Protein AF-A0A8B5X0T8-F1 (afdb_monomer)

Structure (mmCIF, N/CA/C/O backbone):
data_AF-A0A8B5X0T8-F1
#
_entry.id   AF-A0A8B5X0T8-F1
#
loop_
_atom_site.group_PDB
_atom_site.id
_atom_site.type_symbol
_atom_site.label_atom_id
_atom_site.label_alt_id
_atom_site.label_comp_id
_atom_site.label_asym_id
_atom_site.label_entity_id
_atom_site.label_seq_id
_atom_site.pdbx_PDB_ins_code
_atom_site.Cartn_x
_atom_site.Cartn_y
_atom_site.Cartn_z
_atom_site.occupancy
_atom_site.B_iso_or_equiv
_atom_site.auth_seq_id
_atom_site.auth_comp_id
_atom_site.auth_asym_id
_atom_site.auth_atom_id
_atom_site.pdbx_PDB_model_num
ATOM 1 N N . MET A 1 1 ? 18.141 -12.753 -16.212 1.00 81.56 1 MET A N 1
ATOM 2 C CA . MET A 1 1 ? 16.762 -12.914 -15.729 1.00 81.56 1 MET A CA 1
ATOM 3 C C . MET A 1 1 ? 15.798 -12.718 -16.884 1.00 81.56 1 MET A C 1
ATOM 5 O O . MET A 1 1 ? 15.730 -11.621 -17.452 1.00 81.56 1 MET A O 1
ATOM 9 N N . GLU A 1 2 ? 15.115 -13.799 -17.246 1.00 93.75 2 GLU A N 1
ATOM 10 C CA . GLU A 1 2 ? 14.047 -13.805 -18.251 1.00 93.75 2 GLU A CA 1
ATOM 11 C C . GLU A 1 2 ? 12.781 -13.121 -17.711 1.00 93.75 2 GLU A C 1
ATOM 13 O O . GLU A 1 2 ? 12.665 -12.848 -16.515 1.00 93.75 2 GLU A O 1
ATOM 18 N N . ARG A 1 3 ? 11.820 -12.798 -18.586 1.00 95.00 3 ARG A N 1
ATOM 19 C CA . ARG A 1 3 ? 10.606 -12.059 -18.186 1.00 95.00 3 ARG A CA 1
ATOM 20 C C . ARG A 1 3 ? 9.784 -12.773 -17.120 1.00 95.00 3 ARG A C 1
ATOM 22 O O . ARG A 1 3 ? 9.343 -12.138 -16.167 1.00 95.00 3 ARG A O 1
ATOM 29 N N . GLU A 1 4 ? 9.571 -14.070 -17.287 1.00 95.19 4 GLU A N 1
ATOM 30 C CA . GLU A 1 4 ? 8.767 -14.872 -16.358 1.00 95.19 4 GLU A CA 1
ATOM 31 C C . GLU A 1 4 ? 9.425 -14.969 -14.982 1.00 95.19 4 GLU A C 1
ATOM 33 O O . GLU A 1 4 ? 8.758 -14.803 -13.964 1.00 95.19 4 GLU A O 1
ATOM 38 N N . GLU A 1 5 ? 10.745 -15.140 -14.952 1.00 94.19 5 GLU A N 1
ATOM 39 C CA . GLU A 1 5 ? 11.539 -15.155 -13.724 1.00 94.19 5 GLU A CA 1
ATOM 40 C C . GLU A 1 5 ? 11.453 -13.805 -12.992 1.00 94.19 5 GLU A C 1
ATOM 42 O O . GLU A 1 5 ? 11.177 -13.763 -11.796 1.00 94.19 5 GLU A O 1
ATOM 47 N N . PHE A 1 6 ? 11.568 -12.689 -13.719 1.00 94.31 6 PHE A N 1
ATOM 48 C CA . PHE A 1 6 ? 11.435 -11.344 -13.148 1.00 94.31 6 PHE A CA 1
ATOM 49 C C . PHE A 1 6 ? 10.057 -11.098 -12.530 1.00 94.31 6 PHE A C 1
ATOM 51 O O . PHE A 1 6 ? 9.955 -10.567 -11.427 1.00 94.31 6 PHE A O 1
ATOM 58 N N . ILE A 1 7 ? 8.990 -11.498 -13.226 1.00 95.44 7 ILE A N 1
ATOM 59 C CA . ILE A 1 7 ? 7.620 -11.374 -12.714 1.00 95.44 7 ILE A CA 1
ATOM 60 C C . ILE A 1 7 ? 7.395 -12.324 -11.534 1.00 95.44 7 ILE A C 1
ATOM 62 O O . ILE A 1 7 ? 6.677 -11.967 -10.610 1.00 95.44 7 ILE A O 1
ATOM 66 N N . THR A 1 8 ? 8.022 -13.499 -11.521 1.00 93.69 8 THR A N 1
ATOM 67 C CA . THR A 1 8 ? 7.920 -14.431 -10.389 1.00 93.69 8 THR A CA 1
ATOM 68 C C . THR A 1 8 ? 8.531 -13.829 -9.124 1.00 93.69 8 THR A C 1
ATOM 70 O O . THR A 1 8 ? 7.918 -13.889 -8.064 1.00 93.69 8 THR A O 1
ATOM 73 N N . VAL A 1 9 ? 9.704 -13.197 -9.236 1.00 92.69 9 VAL A N 1
ATOM 74 C CA . VAL A 1 9 ? 10.404 -12.597 -8.088 1.00 92.69 9 VAL A CA 1
ATOM 75 C C . VAL A 1 9 ? 9.744 -11.292 -7.631 1.00 92.69 9 VAL A C 1
ATOM 77 O O . VAL A 1 9 ? 9.580 -11.066 -6.435 1.00 92.69 9 VAL A O 1
ATOM 80 N N . LEU A 1 10 ? 9.351 -10.423 -8.567 1.00 95.31 10 LEU A N 1
ATOM 81 C CA . LEU A 1 10 ? 8.909 -9.055 -8.261 1.00 95.31 10 LEU A CA 1
ATOM 82 C C . LEU A 1 10 ? 7.397 -8.839 -8.401 1.00 95.31 10 LEU A C 1
ATOM 84 O O . LEU A 1 10 ? 6.896 -7.758 -8.096 1.00 95.31 10 LEU A O 1
ATOM 88 N N . GLY A 1 11 ? 6.645 -9.842 -8.851 1.00 92.12 11 GLY A N 1
ATOM 89 C CA . GLY A 1 11 ? 5.205 -9.734 -9.094 1.00 92.12 11 GLY A CA 1
ATOM 90 C C . GLY A 1 11 ? 4.380 -9.497 -7.832 1.00 92.12 11 GLY A C 1
ATOM 91 O O . GLY A 1 11 ? 3.311 -8.906 -7.926 1.00 92.12 11 GLY A O 1
ATOM 92 N N . GLY A 1 12 ? 4.898 -9.895 -6.665 1.00 91.88 12 GLY A N 1
ATOM 93 C CA . GLY A 1 12 ? 4.278 -9.651 -5.358 1.00 91.88 12 GLY A CA 1
ATOM 94 C C . GLY A 1 12 ? 4.622 -8.297 -4.722 1.00 91.88 12 GLY A C 1
ATOM 95 O O . GLY A 1 12 ? 4.127 -7.993 -3.639 1.00 91.88 12 GLY A O 1
ATOM 96 N N . VAL A 1 13 ? 5.461 -7.469 -5.359 1.00 94.69 13 VAL A N 1
ATOM 97 C CA . VAL A 1 13 ? 5.837 -6.142 -4.826 1.00 94.69 13 VAL A CA 1
ATOM 98 C C . VAL A 1 13 ? 4.629 -5.205 -4.760 1.00 94.69 13 VAL A C 1
ATOM 100 O O . VAL A 1 13 ? 4.517 -4.407 -3.837 1.00 94.69 13 VAL A O 1
ATOM 103 N N . PHE A 1 14 ? 3.699 -5.331 -5.703 1.00 95.25 14 PHE A N 1
ATOM 104 C CA . PHE A 1 14 ? 2.390 -4.689 -5.647 1.00 95.25 14 PHE A CA 1
ATOM 105 C C . PHE A 1 14 ? 1.335 -5.788 -5.489 1.00 95.25 14 PHE A C 1
ATOM 107 O O . PHE A 1 14 ? 1.317 -6.721 -6.292 1.00 95.25 14 PHE A O 1
ATOM 114 N N . GLU A 1 15 ? 0.485 -5.691 -4.461 1.00 92.75 15 GLU A N 1
ATOM 115 C CA . GLU A 1 15 ? -0.475 -6.748 -4.100 1.00 92.75 15 GLU A CA 1
ATOM 116 C C . GLU A 1 15 ? -1.348 -7.161 -5.296 1.00 92.75 15 GLU A C 1
ATOM 118 O O . GLU A 1 15 ? -1.937 -6.307 -5.970 1.00 92.75 15 GLU A O 1
ATOM 123 N N . ASP A 1 16 ? -1.366 -8.469 -5.584 1.00 90.38 16 ASP A N 1
ATOM 124 C CA . ASP A 1 16 ? -2.054 -9.111 -6.715 1.00 90.38 16 ASP A CA 1
ATOM 125 C C . ASP A 1 16 ? -1.949 -8.346 -8.050 1.00 90.38 16 ASP A C 1
ATOM 127 O O . ASP A 1 16 ? -2.862 -8.337 -8.878 1.00 90.38 16 ASP A O 1
ATOM 131 N N . SER A 1 17 ? -0.807 -7.690 -8.282 1.00 95.38 17 SER A N 1
ATOM 132 C CA . SER A 1 17 ? -0.603 -6.779 -9.413 1.00 95.38 17 SER A CA 1
ATOM 133 C C . SER A 1 17 ? 0.694 -7.063 -10.187 1.00 95.38 17 SER A C 1
ATOM 135 O O . SER A 1 17 ? 1.505 -6.155 -10.403 1.00 95.38 17 SER A O 1
ATOM 137 N N . PRO A 1 18 ? 0.883 -8.291 -10.722 1.00 95.25 18 PRO A N 1
ATOM 138 C CA . PRO A 1 18 ? 2.101 -8.675 -11.448 1.00 95.25 18 PRO A CA 1
ATOM 139 C C . PRO A 1 18 ? 2.328 -7.871 -12.739 1.00 95.25 18 PRO A C 1
ATOM 141 O O . PRO A 1 18 ? 3.436 -7.842 -13.278 1.00 95.25 18 PRO A O 1
ATOM 144 N N . TRP A 1 19 ? 1.297 -7.183 -13.240 1.00 96.56 19 TRP A N 1
ATOM 145 C CA . TRP A 1 19 ? 1.396 -6.293 -14.396 1.00 96.56 19 TRP A CA 1
ATOM 146 C C . TRP A 1 19 ? 2.382 -5.137 -14.171 1.00 96.56 19 TRP A C 1
ATOM 148 O O . TRP A 1 19 ? 3.004 -4.692 -15.135 1.00 96.56 19 TRP A O 1
ATOM 158 N N . VAL A 1 20 ? 2.583 -4.691 -12.922 1.00 97.62 20 VAL A N 1
ATOM 159 C CA . VAL A 1 20 ? 3.555 -3.635 -12.595 1.00 97.62 20 VAL A CA 1
ATOM 160 C C . VAL A 1 20 ? 4.980 -4.134 -12.841 1.00 97.62 20 VAL A C 1
ATOM 162 O O . VAL A 1 20 ? 5.746 -3.490 -13.558 1.00 97.62 20 VAL A O 1
ATOM 165 N N . ALA A 1 21 ? 5.315 -5.325 -12.333 1.00 96.81 21 ALA A N 1
ATOM 166 C CA . ALA A 1 21 ? 6.602 -5.971 -12.592 1.00 96.81 21 ALA A CA 1
ATOM 167 C C . ALA A 1 21 ? 6.787 -6.280 -14.086 1.00 96.81 21 ALA A C 1
ATOM 169 O O . ALA A 1 21 ? 7.856 -6.045 -14.649 1.00 96.81 21 ALA A O 1
ATOM 170 N N . GLY A 1 22 ? 5.728 -6.739 -14.758 1.00 96.56 22 GLY A N 1
ATOM 171 C CA . GLY A 1 22 ? 5.750 -6.993 -16.197 1.00 96.56 22 GLY A CA 1
ATOM 172 C C . GLY A 1 22 ? 6.033 -5.744 -17.036 1.00 96.56 22 GLY A C 1
ATOM 173 O O . GLY A 1 22 ? 6.735 -5.850 -18.040 1.00 96.56 22 GLY A O 1
ATOM 174 N N . GLY A 1 23 ? 5.520 -4.579 -16.627 1.00 96.94 23 GLY A N 1
ATOM 175 C CA . GLY A 1 23 ? 5.842 -3.292 -17.243 1.00 96.94 23 GLY A CA 1
ATOM 176 C C . GLY A 1 23 ? 7.275 -2.852 -16.949 1.00 96.94 23 GLY A C 1
ATOM 177 O O . GLY A 1 23 ? 7.984 -2.437 -17.862 1.00 96.94 23 GLY A O 1
ATOM 178 N N . ALA A 1 24 ? 7.729 -3.005 -15.701 1.00 97.38 24 ALA A N 1
ATOM 179 C CA . ALA A 1 24 ? 9.075 -2.609 -15.294 1.00 97.38 24 ALA A CA 1
ATOM 180 C C . ALA A 1 24 ? 10.134 -3.408 -16.062 1.00 97.38 24 ALA A C 1
ATOM 182 O O . ALA A 1 24 ? 11.121 -2.846 -16.521 1.00 97.38 24 ALA A O 1
ATOM 183 N N . TRP A 1 25 ? 9.899 -4.697 -16.307 1.00 97.50 25 TRP A N 1
ATOM 184 C CA . TRP A 1 25 ? 10.811 -5.535 -17.085 1.00 97.50 25 TRP A CA 1
ATOM 185 C C . TRP A 1 25 ? 11.184 -4.945 -18.462 1.00 97.50 25 TRP A C 1
ATOM 187 O O . TRP A 1 25 ? 12.314 -5.151 -18.917 1.00 97.50 25 TRP A O 1
ATOM 197 N N . CYS A 1 26 ? 10.268 -4.205 -19.102 1.00 96.62 26 CYS A N 1
ATOM 198 C CA . CYS A 1 26 ? 10.481 -3.544 -20.395 1.00 96.62 26 CYS A CA 1
ATOM 199 C C . CYS A 1 26 ? 11.343 -2.270 -20.313 1.00 96.62 26 CYS A C 1
ATOM 201 O O . CYS A 1 26 ? 11.832 -1.816 -21.340 1.00 96.62 26 CYS A O 1
ATOM 203 N N . GLU A 1 27 ? 11.521 -1.702 -19.120 1.00 96.38 27 GLU A N 1
ATOM 204 C CA . GLU A 1 27 ? 12.218 -0.429 -18.858 1.00 96.38 27 GLU A CA 1
ATOM 205 C C . GLU A 1 27 ? 13.637 -0.649 -18.294 1.00 96.38 27 GLU A C 1
ATOM 207 O O . GLU A 1 27 ? 14.305 0.286 -17.863 1.00 96.38 27 GLU A O 1
ATOM 212 N N . ARG A 1 28 ? 14.104 -1.904 -18.276 1.00 95.25 28 ARG A N 1
ATOM 213 C CA . ARG A 1 28 ? 15.464 -2.284 -17.864 1.00 95.25 28 ARG A CA 1
ATOM 214 C C . ARG A 1 28 ? 16.534 -1.712 -18.814 1.00 95.25 28 ARG A C 1
ATOM 216 O O . ARG A 1 28 ? 16.255 -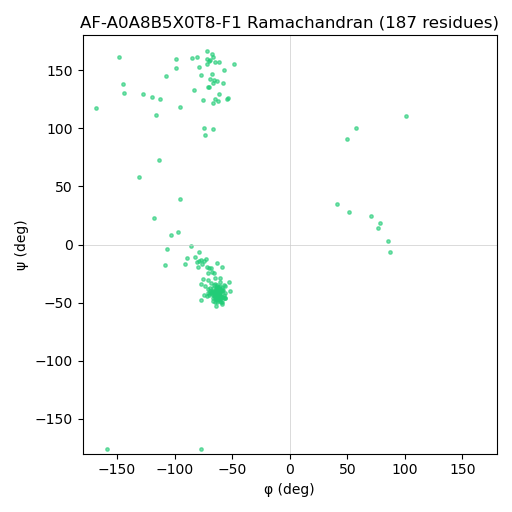1.545 -20.002 1.00 95.25 28 ARG A O 1
ATOM 223 N N . PRO A 1 29 ? 17.796 -1.562 -18.360 1.00 95.69 29 PRO A N 1
ATOM 224 C CA . PRO A 1 29 ? 18.325 -1.905 -17.031 1.00 95.69 29 PRO A CA 1
ATOM 225 C C . PRO A 1 29 ? 18.015 -0.850 -15.959 1.00 95.69 29 PRO A C 1
ATOM 227 O O . PRO A 1 29 ? 17.743 0.297 -16.287 1.00 95.69 29 PRO A O 1
ATOM 230 N N . PHE A 1 30 ? 18.111 -1.247 -14.687 1.00 96.25 30 PHE A N 1
ATOM 231 C CA . PHE A 1 30 ? 17.971 -0.356 -13.528 1.00 96.25 30 PHE A CA 1
ATOM 232 C C . PHE A 1 30 ? 19.321 -0.119 -12.863 1.00 96.25 30 PHE A C 1
ATOM 234 O O . PHE A 1 30 ? 20.141 -1.039 -12.811 1.00 96.25 30 PHE A O 1
ATOM 241 N N . ALA A 1 31 ? 19.535 1.086 -12.341 1.00 95.56 31 ALA A N 1
ATOM 242 C CA . ALA A 1 31 ? 20.766 1.419 -11.625 1.00 95.56 31 ALA A CA 1
ATOM 243 C C . ALA A 1 31 ? 20.844 0.750 -10.241 1.00 95.56 31 ALA A C 1
ATOM 245 O O . ALA A 1 31 ? 21.888 0.219 -9.868 1.00 95.56 31 ALA A O 1
ATOM 246 N N . ASP A 1 32 ? 19.741 0.776 -9.492 1.00 94.75 32 ASP A N 1
ATOM 247 C CA . ASP A 1 32 ? 19.622 0.245 -8.133 1.00 94.75 32 ASP A CA 1
ATOM 248 C C . ASP A 1 32 ? 18.145 -0.049 -7.775 1.00 94.75 32 ASP A C 1
ATOM 250 O O . ASP A 1 32 ? 17.235 0.089 -8.601 1.00 94.75 32 ASP A O 1
ATOM 254 N N . THR A 1 33 ? 17.893 -0.466 -6.529 1.00 95.62 33 THR A N 1
ATOM 255 C CA . THR A 1 33 ? 16.541 -0.739 -6.006 1.00 95.62 33 THR A CA 1
ATOM 256 C C . THR A 1 33 ? 15.637 0.497 -6.027 1.00 95.62 33 THR A C 1
ATOM 258 O O . THR A 1 33 ? 14.429 0.369 -6.233 1.00 95.62 33 THR A O 1
ATOM 261 N N . ALA A 1 34 ? 16.195 1.698 -5.842 1.00 96.38 34 ALA A N 1
ATOM 262 C CA . ALA A 1 34 ? 15.436 2.946 -5.872 1.00 96.38 34 ALA A CA 1
ATOM 263 C C . ALA A 1 34 ? 14.983 3.297 -7.294 1.00 96.38 34 ALA A C 1
ATOM 265 O O . ALA A 1 34 ? 13.844 3.724 -7.485 1.00 96.38 34 ALA A O 1
ATOM 266 N N . ASP A 1 35 ? 15.821 3.055 -8.300 1.00 97.62 35 ASP A N 1
ATOM 267 C CA . ASP A 1 35 ? 15.459 3.222 -9.707 1.00 97.62 35 ASP A CA 1
ATOM 268 C C . ASP A 1 35 ? 14.398 2.201 -10.157 1.00 97.62 35 ASP A C 1
ATOM 270 O O . ASP A 1 35 ? 13.423 2.558 -10.832 1.00 97.62 35 ASP A O 1
ATOM 274 N N . LEU A 1 36 ? 14.506 0.945 -9.703 1.00 97.69 36 LEU A N 1
ATOM 275 C CA . LEU A 1 36 ? 13.466 -0.072 -9.900 1.00 97.69 36 LEU A CA 1
ATOM 276 C C . LEU A 1 36 ? 12.127 0.366 -9.284 1.00 97.69 36 LEU A C 1
ATOM 278 O O . LEU A 1 36 ? 11.101 0.369 -9.972 1.00 97.69 36 LEU A O 1
ATOM 282 N N . HIS A 1 37 ? 12.133 0.776 -8.012 1.00 98.31 37 HIS A N 1
ATOM 283 C CA . HIS A 1 37 ? 10.941 1.262 -7.311 1.00 98.31 37 HIS A CA 1
ATOM 284 C C . HIS A 1 37 ? 10.324 2.468 -8.021 1.00 98.31 37 HIS A C 1
ATOM 286 O O . HIS A 1 37 ? 9.137 2.461 -8.351 1.00 98.31 37 HIS A O 1
ATOM 292 N N . GLY A 1 38 ? 11.142 3.471 -8.346 1.00 98.31 38 GLY A N 1
ATOM 293 C CA . GLY A 1 38 ? 10.708 4.659 -9.070 1.00 98.31 38 GLY A CA 1
ATOM 294 C C . GLY A 1 38 ? 10.108 4.325 -10.437 1.00 98.31 38 GLY A C 1
ATOM 295 O O . GLY A 1 38 ? 9.113 4.933 -10.839 1.00 98.31 38 GLY A O 1
ATOM 296 N N . THR A 1 39 ? 10.658 3.334 -11.142 1.00 98.38 39 THR A N 1
ATOM 297 C CA . THR A 1 39 ? 10.092 2.841 -12.405 1.00 98.38 39 THR A CA 1
ATOM 298 C C . THR A 1 39 ? 8.717 2.212 -12.204 1.00 98.38 39 THR A C 1
ATOM 300 O O . THR A 1 39 ? 7.780 2.554 -12.928 1.00 98.38 39 THR A O 1
ATOM 303 N N . MET A 1 40 ? 8.561 1.347 -11.203 1.00 98.44 40 MET A N 1
ATOM 304 C CA . MET A 1 40 ? 7.277 0.719 -10.889 1.00 98.44 40 MET A CA 1
ATOM 305 C C . MET A 1 40 ? 6.206 1.750 -10.499 1.00 98.44 40 MET A C 1
ATOM 307 O O . MET A 1 40 ? 5.092 1.705 -11.023 1.00 98.44 40 MET A O 1
ATOM 311 N N . CYS A 1 41 ? 6.550 2.745 -9.676 1.00 98.38 41 CYS A N 1
ATOM 312 C CA . CYS A 1 41 ? 5.642 3.840 -9.317 1.00 98.38 41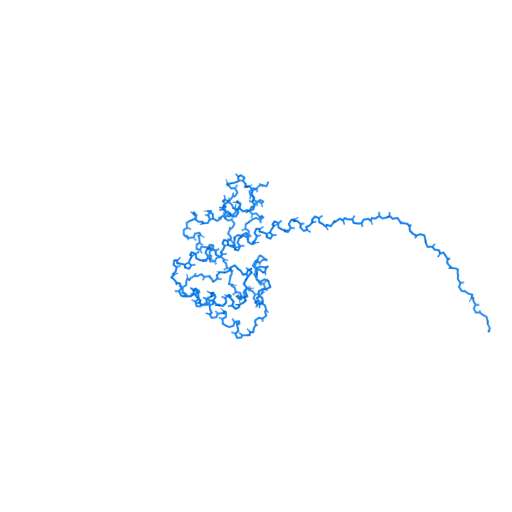 CYS A CA 1
ATOM 313 C C . CYS A 1 41 ? 5.210 4.649 -10.552 1.00 98.38 41 CYS A C 1
ATOM 315 O O . CYS A 1 41 ? 4.028 4.951 -10.725 1.00 98.38 41 CYS A O 1
ATOM 317 N N . ARG A 1 42 ? 6.133 4.940 -11.484 1.00 98.31 42 ARG A N 1
ATOM 318 C CA . ARG A 1 42 ? 5.790 5.608 -12.756 1.00 98.31 42 ARG A CA 1
ATOM 319 C C . ARG A 1 42 ? 4.827 4.784 -13.609 1.00 98.31 42 ARG A C 1
ATOM 321 O O . ARG A 1 42 ? 3.948 5.364 -14.247 1.00 98.31 42 ARG A O 1
ATOM 328 N N . ILE A 1 43 ? 4.977 3.460 -13.634 1.00 98.06 43 ILE A N 1
ATOM 329 C CA . ILE A 1 43 ? 4.062 2.559 -14.347 1.00 98.06 43 ILE A CA 1
ATOM 330 C C . ILE A 1 43 ? 2.655 2.642 -13.752 1.00 98.06 43 ILE A C 1
ATOM 332 O O . ILE A 1 43 ? 1.693 2.802 -14.501 1.00 98.06 43 ILE A O 1
ATOM 336 N N . VAL A 1 44 ? 2.531 2.627 -12.421 1.00 97.75 44 VAL A N 1
ATOM 337 C CA . VAL A 1 44 ? 1.242 2.804 -11.733 1.00 97.75 44 VAL A CA 1
ATOM 338 C C . VAL A 1 44 ? 0.637 4.178 -12.026 1.00 97.75 44 VAL A C 1
ATOM 340 O O . VAL A 1 44 ? -0.540 4.270 -12.377 1.00 97.75 44 VAL A O 1
ATOM 343 N N . ALA A 1 45 ? 1.435 5.246 -11.964 1.00 96.31 45 ALA A N 1
ATOM 344 C CA . ALA A 1 45 ? 0.972 6.603 -12.246 1.00 96.31 45 ALA A CA 1
ATOM 345 C C . ALA A 1 45 ? 0.445 6.764 -13.686 1.00 96.31 45 ALA A C 1
ATOM 347 O O . ALA A 1 45 ? -0.565 7.433 -13.905 1.00 96.31 45 ALA A O 1
ATOM 348 N N . ARG A 1 46 ? 1.098 6.120 -14.664 1.00 96.56 46 ARG A N 1
ATOM 349 C CA . ARG A 1 46 ? 0.709 6.136 -16.087 1.00 96.56 46 ARG A CA 1
ATOM 350 C C . ARG A 1 46 ? -0.427 5.170 -16.429 1.00 96.56 46 ARG A C 1
ATOM 352 O O . ARG A 1 46 ? -1.000 5.291 -17.511 1.00 96.56 46 ARG A O 1
ATOM 359 N N . ALA A 1 47 ? -0.742 4.218 -15.552 1.00 96.25 47 ALA A N 1
ATOM 360 C CA . ALA A 1 47 ? -1.819 3.266 -15.778 1.00 96.25 47 ALA A CA 1
ATOM 361 C C . ALA A 1 47 ? -3.174 3.981 -15.903 1.00 96.25 47 ALA A C 1
ATOM 363 O O . ALA A 1 47 ? -3.369 5.098 -15.417 1.00 96.25 47 ALA A O 1
ATOM 364 N N . ASN A 1 48 ? -4.138 3.338 -16.558 1.00 95.75 48 ASN A N 1
ATOM 365 C CA . ASN A 1 48 ? -5.497 3.868 -16.596 1.00 95.75 48 ASN A CA 1
ATOM 366 C C . ASN A 1 48 ? -6.142 3.819 -15.193 1.00 95.75 48 ASN A C 1
ATOM 368 O O . ASN A 1 48 ? -5.660 3.147 -14.276 1.00 95.75 48 ASN A O 1
ATOM 372 N N . ILE A 1 49 ? -7.240 4.558 -15.026 1.00 93.44 49 ILE A N 1
ATOM 373 C CA . ILE A 1 49 ? -7.926 4.681 -13.735 1.00 93.44 49 ILE A CA 1
ATOM 374 C C . ILE A 1 49 ? -8.426 3.333 -13.199 1.00 93.44 49 ILE A C 1
ATOM 376 O O . ILE A 1 49 ? -8.342 3.089 -11.997 1.00 93.44 49 ILE A O 1
ATOM 380 N N . ASP A 1 50 ? -8.872 2.432 -14.073 1.00 95.12 50 ASP A N 1
ATOM 381 C CA . ASP A 1 50 ? -9.394 1.126 -13.671 1.00 95.12 50 ASP A CA 1
ATOM 382 C C . ASP A 1 50 ? -8.290 0.223 -13.124 1.00 95.12 50 ASP A C 1
ATOM 384 O O . ASP A 1 50 ? -8.485 -0.422 -12.095 1.00 95.12 50 ASP A O 1
ATOM 388 N N . SER A 1 51 ? -7.105 0.236 -13.740 1.00 95.12 51 SER A N 1
ATOM 389 C CA . SER A 1 51 ? -5.924 -0.478 -13.251 1.00 95.12 51 SER A CA 1
ATOM 390 C C . SER A 1 51 ? -5.472 0.043 -11.888 1.00 95.12 51 SER A C 1
ATOM 392 O O . SER A 1 51 ? -5.227 -0.761 -10.990 1.00 95.12 51 SER A O 1
ATOM 394 N N . ARG A 1 52 ? -5.423 1.370 -11.688 1.00 96.06 52 ARG A N 1
ATOM 395 C CA . ARG A 1 52 ? -5.083 1.949 -10.374 1.00 96.06 52 ARG A CA 1
ATOM 396 C C . ARG A 1 52 ? -6.106 1.569 -9.308 1.00 96.06 52 ARG A C 1
ATOM 398 O O . ARG A 1 52 ? -5.733 1.116 -8.234 1.00 96.06 52 ARG A O 1
ATOM 405 N N . ARG A 1 53 ? -7.399 1.673 -9.613 1.00 95.31 53 ARG A N 1
ATOM 406 C CA . ARG A 1 53 ? -8.465 1.280 -8.680 1.00 95.31 53 ARG A CA 1
ATOM 407 C C . ARG A 1 53 ? -8.477 -0.216 -8.398 1.00 95.31 53 ARG A C 1
ATOM 409 O O . ARG A 1 53 ? -8.781 -0.615 -7.280 1.00 95.31 53 ARG A O 1
ATOM 416 N N . SER A 1 54 ? -8.149 -1.044 -9.388 1.00 95.88 54 SER A N 1
ATOM 417 C CA . SER A 1 54 ? -7.980 -2.485 -9.197 1.00 95.88 54 SER A CA 1
ATOM 418 C C . SER A 1 54 ? -6.825 -2.780 -8.246 1.00 95.88 54 SER A C 1
ATOM 420 O O . SER A 1 54 ? -7.009 -3.565 -7.326 1.00 95.88 54 SER A O 1
ATOM 422 N N . LEU A 1 55 ? -5.684 -2.106 -8.415 1.00 96.50 55 LEU A N 1
ATOM 423 C CA . LEU A 1 55 ? -4.537 -2.214 -7.511 1.00 96.50 55 LEU A CA 1
ATOM 424 C C . LEU A 1 55 ? -4.905 -1.813 -6.073 1.00 96.50 55 LEU A C 1
ATOM 426 O O . LEU A 1 55 ? -4.577 -2.527 -5.131 1.00 96.50 55 LEU A O 1
ATOM 430 N N . ILE A 1 56 ? -5.629 -0.705 -5.886 1.00 96.56 56 ILE A N 1
ATOM 431 C CA . ILE A 1 56 ? -6.087 -0.292 -4.549 1.00 96.56 56 ILE A CA 1
ATOM 432 C C . ILE A 1 56 ? -7.009 -1.365 -3.948 1.00 96.56 56 ILE A C 1
ATOM 434 O O . ILE A 1 56 ? -6.826 -1.778 -2.808 1.00 96.56 56 ILE A O 1
ATOM 438 N N . ARG A 1 57 ? -7.983 -1.867 -4.716 1.00 96.06 57 ARG A N 1
ATOM 439 C CA . ARG A 1 57 ? -8.943 -2.878 -4.236 1.00 96.06 57 ARG A CA 1
ATOM 440 C C . ARG A 1 57 ? -8.343 -4.262 -3.998 1.00 96.06 57 ARG A C 1
ATOM 442 O O . ARG A 1 57 ? -8.958 -5.038 -3.278 1.00 96.06 57 ARG A O 1
ATOM 449 N N . ALA A 1 58 ? -7.194 -4.563 -4.594 1.00 93.38 58 ALA A N 1
ATOM 450 C CA . ALA A 1 58 ? -6.490 -5.823 -4.395 1.00 93.38 58 ALA A CA 1
ATOM 451 C C . ALA A 1 58 ? -5.912 -5.970 -2.978 1.00 93.38 58 ALA A C 1
ATOM 453 O O . ALA A 1 58 ? -5.652 -7.084 -2.539 1.00 93.38 58 ALA A O 1
ATOM 454 N N . HIS A 1 59 ? -5.726 -4.866 -2.248 1.00 90.88 59 HIS A N 1
ATOM 455 C CA . HIS A 1 59 ? -5.143 -4.928 -0.912 1.00 90.88 59 HIS A CA 1
ATOM 456 C C . HIS A 1 59 ? -6.114 -5.565 0.097 1.00 90.88 59 HIS A C 1
ATOM 458 O O . HIS A 1 59 ? -7.297 -5.216 0.120 1.00 90.88 59 HIS A O 1
ATOM 464 N N . PRO A 1 60 ? -5.648 -6.476 0.968 1.00 87.81 60 PRO A N 1
ATOM 465 C CA . PRO A 1 60 ? -6.473 -6.988 2.052 1.00 87.81 60 PRO A CA 1
ATOM 466 C C . PRO A 1 60 ? -6.726 -5.902 3.106 1.00 87.81 60 PRO A C 1
ATOM 468 O O . PRO A 1 60 ? -5.968 -4.940 3.238 1.00 87.81 60 PRO A O 1
ATOM 471 N N . ASP A 1 61 ? -7.779 -6.077 3.906 1.00 86.94 61 ASP A N 1
ATOM 472 C CA . ASP A 1 61 ? -8.009 -5.190 5.047 1.00 86.94 61 ASP A CA 1
ATOM 473 C C . ASP A 1 61 ? -6.918 -5.322 6.100 1.00 86.94 61 ASP A C 1
ATOM 475 O O . ASP A 1 61 ? -6.532 -6.426 6.505 1.00 86.94 61 ASP A O 1
ATOM 479 N N . LEU A 1 62 ? -6.557 -4.177 6.668 1.00 84.06 62 LEU A N 1
ATOM 480 C CA . LEU A 1 62 ? -5.775 -4.123 7.885 1.00 84.06 62 LEU A CA 1
ATOM 481 C C . LEU A 1 62 ? -6.566 -4.710 9.061 1.00 84.06 62 LEU A C 1
ATOM 483 O O . LEU A 1 62 ? -7.683 -4.266 9.344 1.00 84.06 62 LEU A O 1
ATOM 487 N N . ALA A 1 63 ? -5.973 -5.695 9.744 1.00 77.50 63 ALA A N 1
ATOM 488 C CA . ALA A 1 63 ? -6.604 -6.426 10.846 1.00 77.50 63 ALA A CA 1
ATOM 489 C C . ALA A 1 63 ? -7.998 -7.002 10.508 1.00 77.50 63 ALA A C 1
ATOM 491 O O . ALA A 1 63 ? -8.852 -7.150 11.381 1.00 77.50 63 ALA A O 1
ATOM 492 N N . GLY A 1 64 ? -8.248 -7.306 9.229 1.00 72.25 64 GLY A N 1
ATOM 493 C CA . GLY A 1 64 ? -9.509 -7.887 8.784 1.00 72.25 64 GLY A CA 1
ATOM 494 C C . GLY A 1 64 ? -9.632 -9.378 9.095 1.00 72.25 64 GLY A C 1
ATOM 495 O O . GLY A 1 64 ? -8.742 -10.012 9.659 1.00 72.25 64 GLY A O 1
ATOM 496 N N . LYS A 1 65 ? -10.736 -9.980 8.642 1.00 68.25 65 LYS A N 1
ATOM 497 C CA . LYS A 1 65 ? -11.008 -11.415 8.839 1.00 68.25 65 LYS A CA 1
ATOM 498 C C . LYS A 1 65 ? -9.894 -12.313 8.291 1.00 68.25 65 LYS A C 1
ATOM 500 O O . LYS A 1 65 ? -9.573 -13.298 8.940 1.00 68.25 65 LYS A O 1
ATOM 505 N N . ALA A 1 66 ? -9.270 -11.939 7.170 1.00 66.38 66 ALA A N 1
ATOM 506 C CA . ALA A 1 66 ? -8.130 -12.664 6.606 1.00 66.38 66 ALA A CA 1
ATOM 507 C C . ALA A 1 66 ? -6.906 -12.651 7.541 1.00 66.38 66 ALA A C 1
ATOM 509 O O . ALA A 1 66 ? -6.226 -13.662 7.675 1.00 66.38 66 ALA A O 1
ATOM 510 N N . ALA A 1 67 ? -6.657 -11.544 8.250 1.00 70.88 67 ALA A N 1
ATOM 511 C CA . ALA A 1 67 ? -5.596 -11.471 9.255 1.00 70.88 67 ALA A CA 1
ATOM 512 C C . ALA A 1 67 ? -5.879 -12.407 10.436 1.00 70.88 67 ALA A C 1
ATOM 514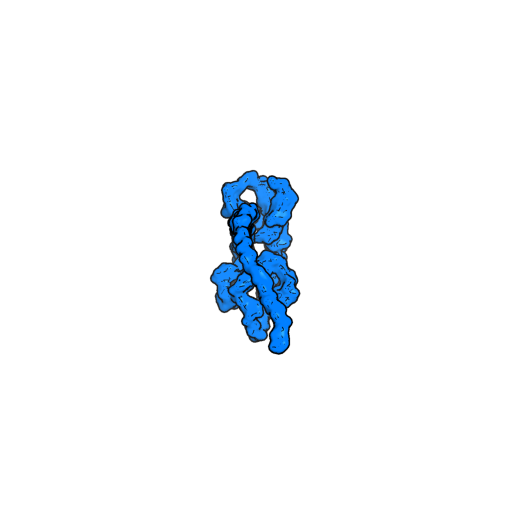 O O . ALA A 1 67 ? -5.001 -13.156 10.855 1.00 70.88 67 ALA A O 1
ATOM 515 N N . VAL A 1 68 ? -7.123 -12.421 10.924 1.00 69.44 68 VAL A N 1
ATOM 516 C CA . VAL A 1 68 ? -7.551 -13.302 12.025 1.00 69.44 68 VAL A CA 1
ATOM 517 C C . VAL A 1 68 ? -7.536 -14.778 11.623 1.00 69.44 68 VAL A C 1
ATOM 519 O O . VAL A 1 68 ? -7.171 -15.630 12.428 1.00 69.44 68 VAL A O 1
ATOM 522 N N . ALA A 1 69 ? -7.916 -15.086 10.383 1.00 66.75 69 ALA A N 1
ATOM 523 C CA . ALA A 1 69 ? -7.939 -16.443 9.847 1.00 66.75 69 ALA A CA 1
ATOM 524 C C . ALA A 1 69 ? -6.549 -16.956 9.419 1.00 66.75 69 ALA A C 1
ATOM 526 O O . ALA A 1 69 ? -6.419 -18.129 9.081 1.00 66.75 69 ALA A O 1
ATOM 527 N N . GLY A 1 70 ? -5.513 -16.107 9.439 1.00 67.25 70 GLY A N 1
ATOM 528 C CA . GLY A 1 70 ? -4.175 -16.466 8.958 1.00 67.25 70 GLY A CA 1
ATOM 529 C C . GLY A 1 70 ? -4.092 -16.632 7.435 1.00 67.25 70 GLY A C 1
ATOM 530 O O . GLY A 1 70 ? -3.219 -17.335 6.943 1.00 67.25 70 GLY A O 1
ATOM 531 N N . GLU A 1 71 ? -4.996 -15.993 6.693 1.00 75.50 71 GLU A N 1
ATOM 532 C CA . GLU A 1 71 ? -5.144 -16.083 5.232 1.00 75.50 71 GLU A CA 1
ATOM 533 C C . GLU A 1 71 ? -4.451 -14.924 4.486 1.00 75.50 71 GLU A C 1
ATOM 535 O O . GLU A 1 71 ? -4.671 -14.722 3.294 1.00 75.50 71 GLU A O 1
ATOM 540 N N . LEU A 1 72 ? -3.633 -14.123 5.176 1.00 77.25 72 LEU A N 1
ATOM 541 C CA . LEU A 1 72 ? -2.845 -13.064 4.539 1.00 77.25 72 LEU A CA 1
ATOM 542 C C . LEU A 1 72 ? -1.758 -13.652 3.631 1.00 77.25 72 LEU A C 1
ATOM 544 O O . LEU A 1 72 ? -1.149 -14.673 3.955 1.00 77.25 72 LEU A O 1
ATOM 548 N N . THR A 1 73 ? -1.445 -12.950 2.538 1.00 75.31 73 THR A N 1
ATOM 549 C CA . THR A 1 73 ? -0.221 -13.216 1.772 1.00 75.31 73 THR A CA 1
ATOM 550 C C . THR A 1 73 ? 0.998 -13.083 2.685 1.00 75.31 73 THR A C 1
ATOM 552 O O . THR A 1 73 ? 0.991 -12.302 3.639 1.00 75.31 73 THR A O 1
ATOM 555 N N . GLU A 1 74 ? 2.075 -13.825 2.408 1.00 77.44 74 GLU A N 1
ATOM 556 C CA . GLU A 1 74 ? 3.266 -13.783 3.268 1.00 77.44 74 GLU A CA 1
ATOM 557 C C . GLU A 1 74 ? 3.835 -12.361 3.413 1.00 77.44 74 GLU A C 1
ATOM 559 O O . GLU A 1 74 ? 4.307 -11.988 4.486 1.00 77.44 74 GLU A O 1
ATOM 564 N N . ALA A 1 75 ? 3.760 -11.553 2.349 1.00 75.12 75 ALA A N 1
ATOM 565 C CA . ALA A 1 75 ? 4.152 -10.146 2.377 1.00 75.12 75 ALA A CA 1
ATOM 566 C C . ALA A 1 75 ? 3.269 -9.337 3.341 1.00 75.12 75 ALA A C 1
ATOM 568 O O . ALA A 1 75 ? 3.792 -8.675 4.236 1.00 75.12 75 ALA A O 1
ATOM 569 N N . SER A 1 76 ? 1.943 -9.470 3.236 1.00 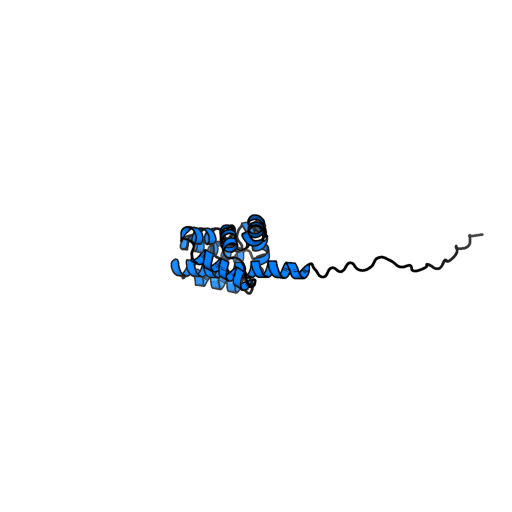75.75 76 SER A N 1
ATOM 570 C CA . SER A 1 76 ? 0.991 -8.800 4.131 1.00 75.75 76 SER A CA 1
ATOM 571 C C . SER A 1 76 ? 1.159 -9.227 5.595 1.00 75.75 76 SER A C 1
ATOM 573 O O . SER A 1 76 ? 1.069 -8.398 6.501 1.00 75.75 76 SER A O 1
ATOM 575 N N . ALA A 1 77 ? 1.438 -10.509 5.847 1.00 77.75 77 ALA A N 1
ATOM 576 C CA . ALA A 1 77 ? 1.696 -11.018 7.191 1.00 77.75 77 ALA A CA 1
ATOM 577 C C . ALA A 1 77 ? 2.986 -10.429 7.788 1.00 77.75 77 ALA A C 1
ATOM 579 O O . ALA A 1 77 ? 2.980 -9.997 8.941 1.00 77.75 77 ALA A O 1
ATOM 580 N N . ARG A 1 78 ? 4.076 -10.362 7.007 1.00 78.31 78 ARG A N 1
ATOM 581 C CA . ARG A 1 78 ? 5.343 -9.738 7.436 1.00 78.31 78 ARG A CA 1
ATOM 582 C C . ARG A 1 78 ? 5.196 -8.245 7.700 1.00 78.31 78 ARG A C 1
ATOM 584 O O . ARG A 1 78 ? 5.768 -7.747 8.661 1.00 78.31 78 ARG A O 1
ATOM 591 N N . GLU A 1 79 ? 4.417 -7.542 6.886 1.00 77.25 79 GLU A N 1
ATOM 592 C CA . GLU A 1 79 ? 4.150 -6.116 7.082 1.00 77.25 79 GLU A CA 1
ATOM 593 C C . GLU A 1 79 ? 3.411 -5.857 8.388 1.00 77.25 79 GLU A C 1
ATOM 595 O O . GLU A 1 79 ? 3.810 -4.997 9.168 1.00 77.25 79 GLU A O 1
ATOM 600 N N . GLN A 1 80 ? 2.348 -6.617 8.649 1.00 75.75 80 GLN A N 1
ATOM 601 C CA . GLN A 1 80 ? 1.539 -6.449 9.856 1.00 75.75 80 GLN A CA 1
ATOM 602 C C . GLN A 1 80 ? 2.231 -6.996 11.117 1.00 75.75 80 GLN A C 1
ATOM 604 O O . GLN A 1 80 ? 1.823 -6.664 12.237 1.00 75.75 80 GLN A O 1
ATOM 609 N N . ALA A 1 81 ? 3.295 -7.790 10.961 1.00 71.12 81 ALA A N 1
ATOM 610 C CA . ALA A 1 81 ? 4.079 -8.305 12.072 1.00 71.12 81 ALA A CA 1
ATOM 611 C C . ALA A 1 81 ? 4.718 -7.159 12.875 1.00 71.12 81 ALA A C 1
ATOM 613 O O . ALA A 1 81 ? 5.364 -6.261 12.342 1.00 71.12 81 ALA A O 1
ATOM 614 N N . GLY A 1 82 ? 4.544 -7.189 14.197 1.00 67.88 82 GLY A N 1
ATOM 615 C CA . GLY A 1 82 ? 5.166 -6.222 15.109 1.00 67.88 82 GLY A CA 1
ATOM 616 C C . GLY A 1 82 ? 4.386 -4.923 15.339 1.00 67.88 82 GLY A C 1
ATOM 617 O O . GLY A 1 82 ? 4.745 -4.167 16.236 1.00 67.88 82 GLY A O 1
ATOM 618 N N . VAL A 1 83 ? 3.279 -4.690 14.626 1.00 74.12 83 VAL A N 1
ATOM 619 C CA . VAL A 1 83 ? 2.379 -3.538 14.862 1.00 74.12 83 VAL A CA 1
ATOM 620 C C . VAL A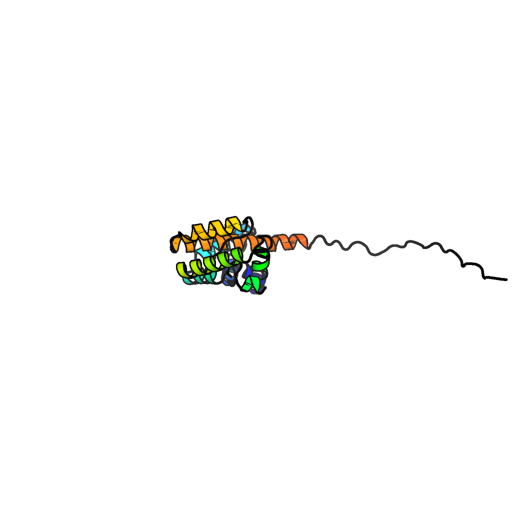 1 83 ? 1.477 -3.764 16.090 1.00 74.12 83 VAL A C 1
ATOM 622 O O . VAL A 1 83 ? 0.857 -2.833 16.607 1.00 74.12 83 VAL A O 1
ATOM 625 N N . GLY A 1 84 ? 1.415 -5.006 16.588 1.00 73.00 84 GLY A N 1
ATOM 626 C CA . GLY A 1 84 ? 0.593 -5.398 17.736 1.00 73.00 84 GLY A CA 1
ATOM 627 C C . GLY A 1 84 ? -0.890 -5.576 17.398 1.00 73.00 84 GLY A C 1
ATOM 628 O O . GLY A 1 84 ? -1.730 -5.546 18.297 1.00 73.00 84 GLY A O 1
ATOM 629 N N . LEU A 1 85 ? -1.225 -5.743 16.112 1.00 73.81 85 LEU A N 1
ATOM 630 C CA . LEU A 1 85 ? -2.596 -6.022 15.660 1.00 73.81 85 LEU A CA 1
ATOM 631 C C . LEU A 1 85 ? -3.078 -7.413 16.107 1.00 73.81 85 LEU A C 1
ATOM 633 O O . LEU A 1 85 ? -4.271 -7.626 16.283 1.00 73.81 85 LEU A O 1
ATOM 637 N N . ASP A 1 86 ? -2.150 -8.332 16.370 1.00 70.81 86 ASP A N 1
ATOM 638 C CA . ASP A 1 86 ? -2.380 -9.664 16.939 1.00 70.81 86 ASP A CA 1
ATOM 639 C C . ASP A 1 86 ? -2.743 -9.640 18.437 1.00 70.81 86 ASP A C 1
ATOM 641 O O . ASP A 1 86 ? -3.188 -10.647 18.984 1.00 70.81 86 ASP A O 1
ATOM 645 N N . ARG A 1 87 ? -2.559 -8.499 19.116 1.00 74.62 87 ARG A N 1
ATOM 646 C CA . ARG A 1 87 ? -2.750 -8.336 20.571 1.00 74.62 87 ARG A CA 1
ATOM 647 C C . ARG A 1 87 ? -3.837 -7.326 20.922 1.00 74.62 87 ARG A C 1
ATOM 649 O O . ARG A 1 87 ? -3.817 -6.739 22.003 1.00 74.62 87 ARG A O 1
ATOM 656 N N . MET A 1 88 ? -4.763 -7.081 20.000 1.00 80.06 88 MET A N 1
ATOM 657 C CA . MET A 1 88 ? -5.876 -6.172 20.249 1.00 80.06 88 MET A CA 1
ATOM 658 C C . MET A 1 88 ? -6.855 -6.761 21.262 1.00 80.06 88 MET A C 1
ATOM 660 O O . MET A 1 88 ? -7.158 -7.953 21.251 1.00 80.06 88 MET A O 1
ATOM 664 N N . THR A 1 89 ? -7.384 -5.897 22.120 1.00 83.69 89 THR A N 1
ATOM 665 C CA . THR A 1 89 ? -8.577 -6.209 22.905 1.00 83.69 89 THR A CA 1
ATOM 666 C C . THR A 1 89 ? -9.791 -6.340 21.983 1.00 83.69 89 THR A C 1
ATOM 668 O O . THR A 1 89 ? -9.799 -5.838 20.856 1.00 83.69 89 THR A O 1
ATOM 671 N N . GLN A 1 90 ? -10.851 -6.978 22.478 1.00 83.69 90 GLN A N 1
ATOM 672 C CA . GLN A 1 90 ? -12.106 -7.118 21.737 1.00 83.69 90 GLN A CA 1
ATOM 673 C C . GLN A 1 90 ? -12.688 -5.754 21.315 1.00 83.69 90 GLN A C 1
ATOM 675 O O . GLN A 1 90 ? -13.124 -5.589 20.179 1.00 83.69 90 GLN A O 1
ATOM 680 N N . GLU A 1 91 ? -12.639 -4.754 22.197 1.00 85.50 91 GLU A N 1
ATOM 681 C CA . GLU A 1 91 ? -13.156 -3.403 21.935 1.00 85.50 91 GLU A CA 1
ATOM 682 C C . GLU A 1 91 ? -12.394 -2.700 20.802 1.00 85.50 91 GLU A C 1
ATOM 684 O O . GLU A 1 91 ? -12.984 -2.025 19.952 1.00 85.50 91 GLU A O 1
ATOM 689 N N . GLU A 1 92 ? -11.073 -2.877 20.763 1.00 83.62 92 GLU A N 1
ATOM 690 C CA . GLU A 1 92 ? -10.210 -2.316 19.722 1.00 83.62 92 GLU A CA 1
ATOM 691 C C . GLU A 1 92 ? -10.422 -3.019 18.387 1.00 83.62 92 GLU A C 1
ATOM 693 O O . GLU A 1 92 ? -10.531 -2.354 17.357 1.00 83.62 92 GLU A O 1
ATOM 698 N N . PHE A 1 93 ? -10.549 -4.344 18.407 1.00 83.31 93 PHE A N 1
ATOM 699 C CA . PHE A 1 93 ? -10.873 -5.133 17.226 1.00 83.31 93 PHE A CA 1
ATOM 700 C C . PHE A 1 93 ? -12.220 -4.709 16.619 1.00 83.31 93 PHE A C 1
ATOM 702 O O . PHE A 1 93 ? -12.320 -4.455 15.418 1.00 83.31 93 PHE A O 1
ATOM 709 N N . GLU A 1 94 ? -13.248 -4.530 17.449 1.00 86.75 94 GLU A N 1
ATOM 710 C CA . GLU A 1 94 ? -14.548 -4.018 17.008 1.00 86.75 94 GLU A CA 1
ATOM 711 C C . GLU A 1 94 ? -14.467 -2.588 16.465 1.00 86.75 94 GLU A C 1
ATOM 713 O O . GLU A 1 94 ? -15.148 -2.257 15.491 1.00 86.75 94 GLU A O 1
ATOM 718 N N . ARG A 1 95 ? -13.631 -1.727 17.061 1.00 88.12 95 ARG A N 1
ATOM 719 C CA . ARG A 1 95 ? -13.386 -0.374 16.541 1.00 88.12 95 ARG A CA 1
ATOM 720 C C . ARG A 1 95 ? -12.733 -0.426 15.160 1.00 88.12 95 ARG A C 1
ATOM 722 O O . ARG A 1 95 ? -13.211 0.268 14.266 1.00 88.12 95 ARG A O 1
ATOM 729 N N . PHE A 1 96 ? -11.714 -1.263 14.963 1.00 88.88 96 PHE A N 1
ATOM 730 C CA . PHE A 1 96 ? -11.091 -1.481 13.653 1.00 88.88 96 PHE A CA 1
ATOM 731 C C . PHE A 1 96 ? -12.103 -1.965 12.617 1.00 88.88 96 PHE A C 1
ATOM 733 O O . PHE A 1 96 ? -12.159 -1.420 11.516 1.00 88.88 96 PHE A O 1
ATOM 740 N N . HIS A 1 97 ? -12.948 -2.931 12.979 1.00 89.25 97 HIS A N 1
ATOM 741 C CA . HIS A 1 97 ? -13.994 -3.429 12.091 1.00 89.25 97 HIS A CA 1
ATOM 742 C C . HIS A 1 97 ? -14.987 -2.343 11.677 1.00 89.25 97 HIS A C 1
ATOM 744 O O . HIS A 1 97 ? -15.224 -2.164 10.484 1.00 89.25 97 HIS A O 1
ATOM 750 N N . ARG A 1 98 ? -15.505 -1.562 12.634 1.00 91.88 98 ARG A N 1
ATOM 751 C CA . ARG A 1 98 ? -16.412 -0.445 12.324 1.00 91.88 98 ARG A CA 1
ATOM 752 C C . ARG A 1 98 ? -15.765 0.585 11.401 1.00 91.88 98 ARG A C 1
ATOM 754 O O . ARG A 1 98 ? -16.430 1.096 10.503 1.00 91.88 98 ARG A O 1
ATOM 761 N N . LEU A 1 99 ? -14.486 0.894 11.612 1.00 93.81 99 LEU A N 1
ATOM 762 C CA . LEU A 1 99 ? -13.760 1.843 10.769 1.00 93.81 99 LEU A CA 1
ATOM 763 C C . LEU A 1 99 ? -13.510 1.282 9.359 1.00 93.81 99 LEU A C 1
ATOM 765 O O . LEU A 1 99 ? -13.737 2.003 8.391 1.00 93.81 99 LEU A O 1
ATOM 769 N N . ASN A 1 100 ? -13.143 0.002 9.221 1.00 93.88 100 ASN A N 1
ATOM 770 C CA . ASN A 1 100 ? -13.026 -0.679 7.923 1.00 93.88 100 ASN A CA 1
ATOM 771 C C . ASN A 1 100 ? -14.344 -0.631 7.137 1.00 93.88 100 ASN A C 1
ATOM 773 O O . ASN A 1 100 ? -14.348 -0.268 5.957 1.00 93.88 100 ASN A O 1
ATOM 777 N N . ASP A 1 101 ? -15.469 -0.921 7.790 1.00 93.94 101 ASP A N 1
ATOM 778 C CA . ASP A 1 101 ? -16.787 -0.889 7.153 1.00 93.94 101 ASP A CA 1
ATOM 779 C C . ASP A 1 101 ? -17.187 0.535 6.735 1.00 93.94 101 ASP A C 1
ATOM 781 O O . ASP A 1 101 ? -17.656 0.753 5.611 1.00 93.94 101 ASP A O 1
ATOM 785 N N . ALA A 1 102 ? -16.955 1.526 7.602 1.00 95.00 102 ALA A N 1
ATOM 786 C CA . ALA A 1 102 ? -17.214 2.931 7.296 1.00 95.00 102 ALA A CA 1
ATOM 787 C C . ALA A 1 102 ? -16.366 3.421 6.113 1.00 95.00 102 ALA A C 1
ATOM 789 O O . ALA A 1 102 ? -16.870 4.096 5.213 1.00 95.00 102 ALA A O 1
ATOM 790 N N . TYR A 1 103 ? -15.090 3.039 6.087 1.00 96.75 103 TYR A N 1
ATOM 791 C CA . TYR A 1 103 ? -14.153 3.431 5.046 1.00 96.75 103 TYR A CA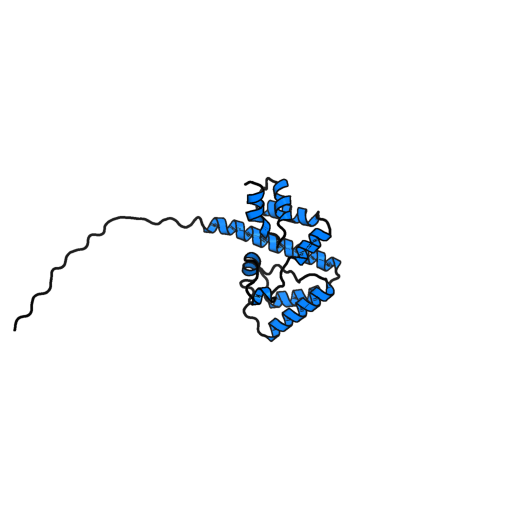 1
ATOM 792 C C . TYR A 1 103 ? -14.524 2.830 3.692 1.00 96.75 103 TYR A C 1
ATOM 794 O O . TYR A 1 103 ? -14.621 3.554 2.700 1.00 96.75 103 TYR A O 1
ATOM 802 N N . ARG A 1 104 ? -14.847 1.532 3.657 1.00 94.75 104 ARG A N 1
ATOM 803 C CA . ARG A 1 104 ? -15.355 0.879 2.446 1.00 94.75 104 ARG A CA 1
ATOM 804 C C . ARG A 1 104 ? -16.650 1.493 1.949 1.00 94.75 104 ARG A C 1
ATOM 806 O O . ARG A 1 104 ? -16.788 1.710 0.752 1.00 94.75 104 ARG A O 1
ATOM 813 N N . THR A 1 105 ? -17.582 1.782 2.853 1.00 96.12 105 THR A N 1
ATOM 814 C CA . THR A 1 105 ? -18.863 2.403 2.492 1.00 96.12 105 THR A CA 1
ATOM 815 C C . THR A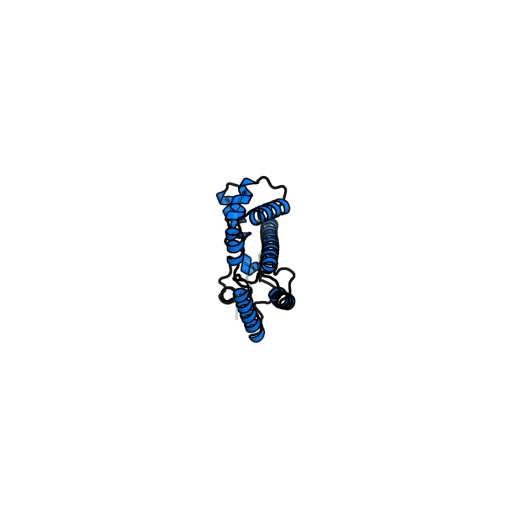 1 105 ? -18.647 3.772 1.850 1.00 96.12 105 THR A C 1
ATOM 817 O O . THR A 1 105 ? -19.332 4.119 0.891 1.00 96.12 105 THR A O 1
ATOM 820 N N . ARG A 1 106 ? -17.681 4.545 2.354 1.00 96.31 106 ARG A N 1
ATOM 821 C CA . ARG A 1 106 ? -17.390 5.891 1.858 1.00 96.31 106 ARG A CA 1
ATOM 822 C C . ARG A 1 106 ? -16.615 5.894 0.542 1.00 96.31 106 ARG A C 1
ATOM 824 O O . ARG A 1 106 ? -16.966 6.648 -0.361 1.00 96.31 106 ARG A O 1
ATOM 831 N N . PHE A 1 107 ? -15.553 5.099 0.450 1.00 96.69 107 PHE A N 1
ATOM 832 C CA . PHE A 1 107 ? -14.577 5.203 -0.638 1.00 96.69 107 PHE A CA 1
ATOM 833 C C . PHE A 1 107 ? -14.641 4.044 -1.642 1.00 96.69 107 PHE A C 1
ATOM 835 O O . PHE A 1 107 ? -14.157 4.175 -2.763 1.00 96.69 107 PHE A O 1
ATOM 842 N N . GLY A 1 108 ? -15.267 2.920 -1.285 1.00 95.50 108 GLY A N 1
ATOM 843 C CA . GLY A 1 108 ? -15.399 1.747 -2.156 1.00 95.50 108 GLY A CA 1
ATOM 844 C C . GLY A 1 108 ? -14.129 0.898 -2.275 1.00 95.50 108 GLY A C 1
ATOM 845 O O . GLY A 1 108 ? -14.031 0.063 -3.177 1.00 95.50 108 GLY A O 1
ATOM 846 N N . PHE A 1 109 ? -13.149 1.109 -1.395 1.00 95.69 109 PHE A N 1
ATOM 847 C CA . PHE A 1 109 ? -11.882 0.381 -1.353 1.00 95.69 109 PHE A CA 1
ATOM 848 C C . PHE A 1 109 ? -11.368 0.271 0.099 1.00 95.69 109 PHE A C 1
ATOM 850 O O . PHE A 1 109 ? -11.879 0.984 0.966 1.00 95.69 109 PHE A O 1
ATOM 857 N N . PRO A 1 110 ? -10.443 -0.658 0.408 1.00 95.44 110 PRO A N 1
ATOM 858 C CA . PRO A 1 110 ? -9.965 -0.889 1.773 1.00 95.44 110 PRO A CA 1
ATOM 859 C C . PRO A 1 110 ? -9.076 0.253 2.272 1.00 95.44 110 PRO A C 1
ATOM 861 O O . PRO A 1 110 ? -8.501 1.012 1.492 1.00 95.44 110 PRO A O 1
ATOM 864 N N . PHE A 1 111 ? -8.928 0.365 3.588 1.00 96.00 111 PHE A N 1
ATOM 865 C CA . PHE A 1 111 ? -7.952 1.281 4.162 1.00 96.00 111 PHE A CA 1
ATOM 866 C C . PHE A 1 111 ? -6.544 0.723 4.020 1.00 96.00 111 PHE A C 1
ATOM 868 O O . PHE A 1 111 ? -6.250 -0.373 4.490 1.00 96.00 111 PHE A O 1
ATOM 875 N N . ILE A 1 112 ? -5.672 1.509 3.394 1.00 95.44 112 ILE A N 1
ATOM 876 C CA . ILE A 1 112 ? -4.295 1.117 3.111 1.00 95.44 112 ILE A CA 1
ATOM 877 C C . ILE A 1 112 ? -3.365 2.099 3.800 1.00 95.44 112 ILE A C 1
ATOM 879 O O . ILE A 1 112 ? -3.476 3.314 3.611 1.00 95.44 112 ILE A O 1
ATOM 883 N N . ILE A 1 113 ? -2.442 1.572 4.595 1.00 94.81 113 ILE A N 1
ATOM 884 C CA . ILE A 1 113 ? -1.382 2.333 5.246 1.00 94.81 113 ILE A CA 1
ATOM 885 C C . ILE A 1 113 ? -0.124 1.474 5.307 1.00 94.81 113 ILE A C 1
ATOM 887 O O . ILE A 1 113 ? -0.188 0.283 5.605 1.00 94.81 113 ILE A O 1
ATOM 891 N N . ALA A 1 114 ? 1.025 2.078 5.029 1.00 93.69 114 ALA A N 1
ATOM 892 C CA . ALA A 1 114 ? 2.306 1.412 5.165 1.00 93.69 114 ALA A CA 1
ATOM 893 C C . ALA A 1 114 ? 2.646 1.297 6.657 1.00 93.69 114 ALA A C 1
ATOM 895 O O . ALA A 1 114 ? 3.070 2.262 7.283 1.00 93.69 114 ALA A O 1
ATOM 896 N N . VAL A 1 115 ? 2.419 0.122 7.240 1.00 89.00 115 VAL A N 1
ATOM 897 C CA . VAL A 1 115 ? 2.409 -0.074 8.699 1.00 89.00 115 VAL A CA 1
ATOM 898 C C . VAL A 1 115 ? 3.786 -0.006 9.377 1.00 89.00 115 VAL A C 1
ATOM 900 O O . VAL A 1 115 ? 3.866 0.243 10.580 1.00 89.00 115 VAL A O 1
ATOM 903 N N . ARG A 1 116 ? 4.888 -0.178 8.634 1.00 86.44 116 ARG A N 1
ATOM 904 C CA . ARG A 1 116 ? 6.251 -0.063 9.181 1.00 86.44 116 ARG A CA 1
ATOM 905 C C . ARG A 1 116 ? 6.484 1.361 9.704 1.00 86.44 116 ARG A C 1
ATOM 907 O O . ARG A 1 116 ? 6.356 2.334 8.964 1.00 86.44 116 ARG A O 1
ATOM 914 N N . GLY A 1 117 ? 6.847 1.479 10.982 1.00 83.25 117 GLY A N 1
ATOM 915 C CA . GLY A 1 117 ? 7.031 2.769 11.662 1.00 83.25 117 GLY A CA 1
ATOM 916 C C . GLY A 1 117 ? 5.750 3.371 12.248 1.00 83.25 117 GLY A C 1
ATOM 917 O O . GLY A 1 117 ? 5.799 4.462 12.814 1.00 83.25 117 GLY A O 1
ATOM 918 N N . HIS A 1 118 ? 4.619 2.668 12.156 1.00 88.19 118 HIS A N 1
ATOM 919 C CA . HIS A 1 118 ? 3.391 3.042 12.842 1.00 88.19 118 HIS A CA 1
ATOM 920 C C . HIS A 1 118 ? 3.186 2.245 14.130 1.00 88.19 118 HIS A C 1
ATOM 922 O O . HIS A 1 118 ? 3.610 1.100 14.268 1.00 88.19 118 HIS A O 1
ATOM 928 N N . THR A 1 119 ? 2.478 2.866 15.069 1.00 87.00 119 THR A N 1
ATOM 929 C CA . THR A 1 119 ? 1.853 2.171 16.188 1.00 87.00 119 THR A CA 1
ATOM 930 C C . THR A 1 119 ? 0.386 1.956 15.851 1.00 87.00 119 THR A C 1
ATOM 932 O O . THR A 1 119 ? -0.197 2.668 15.029 1.00 87.00 119 THR A O 1
ATOM 935 N N . ARG A 1 120 ? -0.255 1.005 16.522 1.00 86.50 120 ARG A N 1
ATOM 936 C CA . ARG A 1 120 ? -1.701 0.807 16.408 1.00 86.50 120 ARG A CA 1
ATOM 937 C C . ARG A 1 120 ? -2.502 2.097 16.649 1.00 86.50 120 ARG A C 1
ATOM 939 O O . ARG A 1 120 ? -3.442 2.377 15.911 1.00 86.50 120 ARG A O 1
ATOM 946 N N . ASP A 1 121 ? -2.103 2.912 17.624 1.00 87.12 121 ASP A N 1
ATOM 947 C CA . ASP A 1 121 ? -2.790 4.174 17.928 1.00 87.12 121 ASP A CA 1
ATOM 948 C C . ASP A 1 121 ? -2.604 5.215 16.815 1.00 87.12 121 ASP A C 1
ATOM 950 O O . ASP A 1 121 ? -3.545 5.939 16.473 1.00 87.12 121 ASP A O 1
ATOM 954 N N . SER A 1 122 ? -1.418 5.270 16.193 1.00 90.25 122 SER A N 1
ATOM 955 C CA . SER A 1 122 ? -1.188 6.166 15.056 1.00 90.25 122 SER A CA 1
ATOM 956 C C . SER A 1 122 ? -1.935 5.708 13.801 1.00 90.25 122 SER A C 1
ATOM 958 O O . SER A 1 122 ? -2.387 6.550 13.023 1.00 90.25 122 SER A O 1
ATOM 960 N N . ILE A 1 123 ? -2.144 4.398 13.633 1.00 91.25 123 ILE A N 1
ATOM 961 C CA . ILE A 1 123 ? -3.012 3.831 12.594 1.00 91.25 123 ILE A CA 1
ATOM 962 C C . ILE A 1 123 ? -4.458 4.257 12.824 1.00 91.25 123 ILE A C 1
ATOM 964 O O . ILE A 1 123 ? -5.052 4.825 11.914 1.00 91.25 123 ILE A O 1
ATOM 968 N N . LEU A 1 124 ? -5.009 4.050 14.025 1.00 89.31 124 LEU A N 1
ATOM 969 C CA . LEU A 1 124 ? -6.385 4.449 14.350 1.00 89.31 124 LEU A CA 1
ATOM 970 C C . LEU A 1 124 ? -6.606 5.951 14.135 1.00 89.31 124 LEU A C 1
ATOM 972 O O . LEU A 1 124 ? -7.591 6.348 13.518 1.00 89.31 124 LEU A O 1
ATOM 976 N N . THR A 1 125 ? -5.650 6.776 14.566 1.00 91.75 125 THR A N 1
ATOM 977 C CA . THR A 1 125 ? -5.687 8.232 14.351 1.00 91.75 125 THR A CA 1
ATOM 978 C C . THR A 1 125 ? -5.690 8.578 12.860 1.00 91.75 125 THR A C 1
ATOM 980 O O . THR A 1 125 ? -6.487 9.400 12.409 1.00 91.75 125 THR A O 1
ATOM 983 N N . SER A 1 126 ? -4.827 7.926 12.074 1.00 94.06 126 SER A N 1
ATOM 984 C CA . SER A 1 126 ? -4.774 8.119 10.618 1.00 94.06 126 SER A CA 1
ATOM 985 C C . SER A 1 126 ? -6.073 7.681 9.950 1.00 94.06 126 SER A C 1
ATOM 987 O O . SER A 1 126 ? -6.523 8.315 8.999 1.00 94.06 126 SER A O 1
ATOM 989 N N . PHE A 1 127 ? -6.684 6.615 10.461 1.00 90.88 127 PHE A N 1
ATOM 990 C CA . PHE A 1 127 ? -7.914 6.054 9.935 1.00 90.88 127 PHE A CA 1
ATOM 991 C C . PHE A 1 127 ? -9.081 7.035 10.083 1.00 90.88 127 PHE A C 1
ATOM 993 O O . PHE A 1 127 ? -9.773 7.347 9.114 1.00 90.88 127 PHE A O 1
ATOM 1000 N N . GLU A 1 128 ? -9.241 7.586 11.286 1.00 92.81 128 GLU A N 1
ATOM 1001 C CA . GLU A 1 128 ? -10.276 8.572 11.604 1.00 92.81 128 GLU A CA 1
ATOM 1002 C C . GLU A 1 128 ? -10.069 9.889 10.855 1.00 92.81 128 GLU A C 1
ATOM 1004 O O . GLU A 1 128 ? -11.027 10.441 10.313 1.00 92.81 128 GLU A O 1
ATOM 1009 N N . ALA A 1 129 ? -8.826 10.367 10.753 1.00 95.69 129 ALA A N 1
ATOM 1010 C CA . ALA A 1 129 ? -8.514 11.574 9.993 1.00 95.69 129 ALA A CA 1
ATOM 1011 C C . ALA A 1 129 ? -8.850 11.410 8.499 1.00 95.69 129 ALA A C 1
ATOM 1013 O O . ALA A 1 129 ? -9.494 12.276 7.904 1.00 95.69 129 ALA A O 1
ATOM 1014 N N . ARG A 1 130 ? -8.462 10.278 7.898 1.00 97.50 130 ARG A N 1
ATOM 1015 C CA . ARG A 1 130 ? -8.650 10.004 6.464 1.00 97.50 130 ARG A CA 1
ATOM 1016 C C . ARG A 1 130 ? -10.102 9.750 6.077 1.00 97.50 130 ARG A C 1
ATOM 1018 O O . ARG A 1 130 ? -10.502 10.086 4.967 1.00 97.50 130 ARG A O 1
ATOM 1025 N N . LEU A 1 131 ? -10.951 9.300 7.003 1.00 96.00 131 LEU A N 1
ATOM 1026 C CA . LEU A 1 131 ? -12.405 9.293 6.788 1.00 96.00 131 LEU A CA 1
ATOM 1027 C C . LEU A 1 131 ? -12.983 10.691 6.506 1.00 96.00 131 LEU A C 1
ATOM 1029 O O . LEU A 1 131 ? -14.075 10.786 5.949 1.00 96.00 131 LEU A O 1
ATOM 1033 N N . GLY A 1 132 ? -12.277 11.770 6.853 1.00 95.75 132 GLY A N 1
ATOM 1034 C CA . GLY A 1 132 ? -12.656 13.142 6.515 1.00 95.75 132 GLY A CA 1
ATOM 1035 C C . GLY A 1 132 ? -12.340 13.563 5.074 1.00 95.75 132 GLY A C 1
ATOM 1036 O O . GLY A 1 132 ? -12.883 14.567 4.614 1.00 95.75 132 GLY A O 1
ATOM 1037 N N . ASN A 1 133 ? -11.512 12.810 4.343 1.00 97.50 133 ASN A N 1
ATOM 1038 C CA . ASN A 1 133 ? -11.019 13.203 3.022 1.00 97.50 133 ASN A CA 1
ATOM 1039 C C . ASN A 1 133 ? -12.103 13.169 1.932 1.00 97.50 133 ASN A C 1
ATOM 1041 O O . ASN A 1 133 ? -13.123 12.475 2.040 1.00 97.50 133 ASN A O 1
ATOM 1045 N N . SER A 1 134 ? -11.868 13.917 0.849 1.00 97.44 134 SER A N 1
ATOM 1046 C CA . SER A 1 134 ? -12.595 13.721 -0.409 1.00 97.44 134 SER A CA 1
ATOM 1047 C C . SER A 1 134 ? -12.141 12.424 -1.082 1.00 97.44 134 SER A C 1
ATOM 1049 O O . SER A 1 134 ? -11.018 11.972 -0.865 1.00 97.44 134 SER A O 1
ATOM 1051 N N . SER A 1 135 ? -12.993 11.830 -1.922 1.00 94.81 135 SER A N 1
ATOM 1052 C CA . SER A 1 135 ? -12.660 10.571 -2.603 1.00 94.81 135 SER A CA 1
ATOM 1053 C C . SER A 1 135 ? -11.402 10.678 -3.469 1.00 94.81 135 SER A C 1
ATOM 1055 O O . SER A 1 135 ? -10.583 9.768 -3.446 1.00 94.81 135 SER A O 1
ATOM 1057 N N . ASP A 1 136 ? -11.205 11.801 -4.168 1.00 94.94 136 ASP A N 1
ATOM 1058 C CA . ASP A 1 136 ? -10.017 12.013 -5.009 1.00 94.94 136 ASP A CA 1
ATOM 1059 C C . ASP A 1 136 ? -8.735 12.136 -4.175 1.00 94.94 136 ASP A C 1
ATOM 1061 O O . ASP A 1 136 ? -7.704 11.558 -4.524 1.00 94.94 136 ASP A O 1
ATOM 1065 N N . ALA A 1 137 ? -8.798 12.871 -3.057 1.00 97.38 137 ALA A N 1
ATOM 1066 C CA . ALA A 1 137 ? -7.668 12.998 -2.141 1.00 97.38 137 ALA A CA 1
ATOM 1067 C C . ALA A 1 137 ? -7.311 11.643 -1.519 1.00 97.38 137 ALA A C 1
ATOM 1069 O O . ALA A 1 137 ? -6.132 11.316 -1.397 1.00 97.38 137 ALA A O 1
ATOM 1070 N N . GLU A 1 138 ? -8.319 10.839 -1.181 1.00 97.81 138 GLU A N 1
ATOM 1071 C CA . GLU A 1 138 ? -8.107 9.528 -0.581 1.00 97.81 138 GLU A CA 1
ATOM 1072 C C . GLU A 1 138 ? -7.593 8.489 -1.583 1.00 97.81 138 GLU A C 1
ATOM 1074 O O . GLU A 1 138 ? -6.742 7.677 -1.234 1.00 97.81 138 GLU A O 1
ATOM 1079 N N . GLU A 1 139 ? -8.039 8.530 -2.842 1.00 96.19 139 GLU A N 1
ATOM 1080 C CA . GLU A 1 139 ? -7.479 7.677 -3.899 1.00 96.19 139 GLU A CA 1
ATOM 1081 C C . GLU A 1 139 ? -5.985 7.991 -4.102 1.00 96.19 139 GLU A C 1
ATOM 1083 O O . GLU A 1 139 ? -5.160 7.080 -4.213 1.00 96.19 139 GLU A O 1
ATOM 1088 N N . CYS A 1 140 ? -5.614 9.278 -4.070 1.00 96.75 140 CYS A N 1
ATOM 1089 C CA . CYS A 1 140 ? -4.215 9.701 -4.141 1.00 96.75 140 CYS A CA 1
ATOM 1090 C C . CYS A 1 140 ? -3.409 9.231 -2.923 1.00 96.75 140 CYS A C 1
ATOM 1092 O O . CYS A 1 140 ? -2.305 8.715 -3.090 1.00 96.75 140 CYS A O 1
ATOM 1094 N N . GLU A 1 141 ? -3.944 9.391 -1.711 1.00 98.06 141 GLU A N 1
ATOM 1095 C CA . GLU A 1 141 ? -3.268 8.963 -0.484 1.00 98.06 141 GLU A CA 1
ATOM 1096 C C . GLU A 1 141 ? -3.093 7.442 -0.437 1.00 98.06 141 GLU A C 1
ATOM 1098 O O . GLU A 1 141 ? -2.001 6.959 -0.142 1.00 98.06 141 GLU A O 1
ATOM 1103 N N . ALA A 1 142 ? -4.120 6.676 -0.814 1.00 97.50 142 ALA A N 1
ATOM 1104 C CA . ALA A 1 142 ? -4.033 5.225 -0.909 1.00 97.50 142 ALA A CA 1
ATOM 1105 C C . ALA A 1 142 ? -2.894 4.791 -1.843 1.00 97.50 142 ALA A C 1
ATOM 1107 O O . ALA A 1 142 ? -2.079 3.957 -1.456 1.00 97.50 142 ALA A O 1
ATOM 1108 N N . LEU A 1 143 ? -2.766 5.403 -3.026 1.00 97.81 143 LEU A N 1
ATOM 1109 C CA . LEU A 1 143 ? -1.656 5.115 -3.941 1.00 97.81 143 LEU A CA 1
ATOM 1110 C C . LEU A 1 143 ? -0.292 5.446 -3.322 1.00 97.81 143 LEU A C 1
ATOM 1112 O O . LEU A 1 143 ? 0.617 4.626 -3.423 1.00 97.81 143 LEU A O 1
ATOM 1116 N N . ARG A 1 144 ? -0.145 6.575 -2.610 1.00 97.88 144 ARG A N 1
ATOM 1117 C CA . ARG A 1 144 ? 1.116 6.893 -1.906 1.00 97.88 144 ARG A CA 1
ATOM 1118 C C . ARG A 1 144 ? 1.466 5.848 -0.848 1.00 97.88 144 ARG A C 1
ATOM 1120 O O . ARG A 1 144 ? 2.638 5.520 -0.673 1.00 97.88 144 ARG A O 1
ATOM 1127 N N . GLN A 1 145 ? 0.472 5.326 -0.133 1.00 97.81 145 GLN A N 1
ATOM 1128 C CA . GLN A 1 145 ? 0.690 4.265 0.850 1.00 97.81 145 GLN A CA 1
ATOM 1129 C C . GLN A 1 145 ? 1.110 2.954 0.173 1.00 97.81 145 GLN A C 1
ATOM 1131 O O . GLN A 1 145 ? 2.047 2.315 0.643 1.00 97.81 145 GLN A O 1
ATOM 1136 N N . ILE A 1 146 ? 0.502 2.602 -0.963 1.00 97.56 146 ILE A N 1
ATOM 1137 C CA . ILE A 1 146 ? 0.893 1.434 -1.770 1.00 97.56 146 ILE A CA 1
ATOM 1138 C C . ILE A 1 146 ? 2.335 1.571 -2.273 1.00 97.56 146 ILE A C 1
ATOM 1140 O O . ILE A 1 146 ? 3.110 0.627 -2.166 1.00 97.56 146 ILE A O 1
ATOM 1144 N N . GLU A 1 147 ? 2.738 2.748 -2.759 1.00 97.75 147 GLU A N 1
ATOM 1145 C CA . GLU A 1 147 ? 4.123 3.000 -3.178 1.00 97.75 147 GLU A CA 1
ATOM 1146 C C . GLU A 1 147 ? 5.113 2.798 -2.018 1.00 97.75 147 GLU A C 1
ATOM 1148 O O . GLU A 1 147 ? 6.180 2.214 -2.205 1.00 97.75 147 GLU A O 1
ATOM 1153 N N . ARG A 1 148 ? 4.760 3.223 -0.799 1.00 96.75 148 ARG A N 1
ATOM 1154 C CA . ARG A 1 148 ? 5.586 2.995 0.401 1.00 96.75 148 ARG A CA 1
ATOM 1155 C C . ARG A 1 148 ? 5.654 1.518 0.791 1.00 96.75 148 ARG A C 1
ATOM 1157 O O . ARG A 1 148 ? 6.727 1.042 1.147 1.00 96.75 148 ARG A O 1
ATOM 1164 N N . ILE A 1 149 ? 4.537 0.795 0.710 1.00 95.12 149 ILE A N 1
ATOM 1165 C CA . ILE A 1 149 ? 4.490 -0.658 0.941 1.00 95.12 149 ILE A CA 1
ATOM 1166 C C . ILE A 1 149 ? 5.392 -1.380 -0.068 1.00 95.12 149 ILE A C 1
ATOM 1168 O O . ILE A 1 149 ? 6.234 -2.183 0.325 1.00 95.12 149 ILE A O 1
ATOM 1172 N N . ALA A 1 150 ? 5.294 -1.027 -1.351 1.00 96.25 150 ALA A N 1
ATOM 1173 C CA . ALA A 1 150 ? 6.138 -1.580 -2.405 1.00 96.25 150 ALA A CA 1
ATOM 1174 C C . ALA A 1 150 ? 7.634 -1.341 -2.143 1.00 96.25 150 ALA A C 1
ATOM 1176 O O . ALA A 1 150 ? 8.445 -2.238 -2.366 1.00 96.25 150 ALA A O 1
ATOM 1177 N N . TRP A 1 151 ? 8.006 -0.164 -1.624 1.00 96.31 151 TRP A N 1
ATOM 1178 C CA . TRP A 1 151 ? 9.384 0.104 -1.204 1.00 96.31 151 TRP A CA 1
ATOM 1179 C C . TRP A 1 151 ? 9.843 -0.868 -0.113 1.00 96.31 151 TRP A C 1
ATOM 1181 O O . TRP A 1 151 ? 10.894 -1.483 -0.253 1.00 96.31 151 TRP A O 1
ATOM 1191 N N . PHE A 1 152 ? 9.044 -1.054 0.941 1.00 93.06 152 PHE A N 1
ATOM 1192 C CA . PHE A 1 152 ? 9.371 -1.981 2.028 1.00 93.06 152 PHE A CA 1
ATOM 1193 C C . PHE A 1 152 ? 9.502 -3.430 1.555 1.00 93.06 152 PHE A C 1
ATOM 1195 O O . PHE A 1 152 ? 10.420 -4.125 1.979 1.00 93.06 152 PHE A O 1
ATOM 1202 N N . ARG A 1 153 ? 8.642 -3.868 0.632 1.00 93.44 153 ARG A N 1
ATOM 1203 C CA . ARG A 1 153 ? 8.741 -5.204 0.030 1.00 93.44 153 ARG A CA 1
ATOM 1204 C C . ARG A 1 153 ? 10.026 -5.380 -0.775 1.00 93.44 153 ARG A C 1
ATOM 1206 O O . ARG A 1 153 ? 10.665 -6.420 -0.669 1.00 93.44 153 ARG A O 1
ATOM 1213 N N . LEU A 1 154 ? 10.408 -4.382 -1.574 1.00 94.00 154 LEU A N 1
ATOM 1214 C CA . LEU A 1 154 ? 11.666 -4.416 -2.328 1.00 94.00 154 LEU A CA 1
ATOM 1215 C C . LEU A 1 154 ? 12.882 -4.426 -1.397 1.00 94.00 154 LEU A C 1
ATOM 1217 O O . LEU A 1 154 ? 13.795 -5.225 -1.593 1.00 94.00 154 LEU A O 1
ATOM 1221 N N . ASP A 1 155 ? 12.871 -3.574 -0.375 1.00 91.50 155 ASP A N 1
ATOM 1222 C CA . ASP A 1 155 ? 13.907 -3.497 0.657 1.00 91.50 155 ASP A CA 1
ATOM 1223 C C . ASP A 1 155 ? 14.110 -4.859 1.345 1.00 91.50 155 ASP A C 1
ATOM 1225 O O . ASP A 1 155 ? 15.237 -5.357 1.415 1.00 91.50 155 ASP A O 1
ATOM 1229 N N . ASP A 1 156 ? 13.019 -5.532 1.725 1.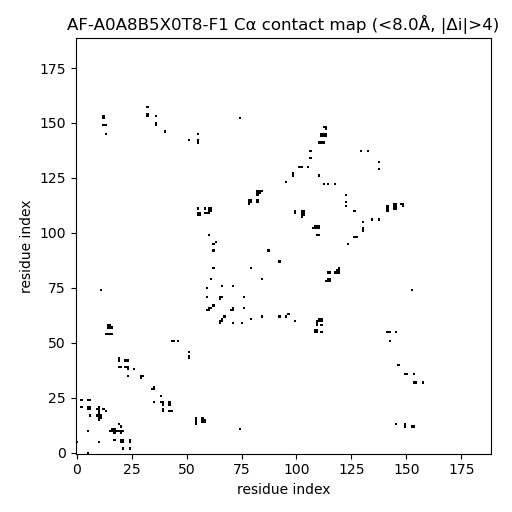00 88.38 156 ASP A N 1
ATOM 1230 C CA . ASP A 1 156 ? 13.054 -6.869 2.329 1.00 88.38 156 ASP A CA 1
ATOM 1231 C C . ASP A 1 156 ? 13.633 -7.929 1.380 1.00 88.38 156 ASP A C 1
ATOM 1233 O O . ASP A 1 156 ? 14.430 -8.765 1.810 1.00 88.38 156 ASP A O 1
ATOM 1237 N N . LEU A 1 157 ? 13.279 -7.893 0.089 1.00 88.75 157 LEU A N 1
ATOM 1238 C CA . LEU A 1 157 ? 13.826 -8.818 -0.913 1.00 88.75 157 LEU A CA 1
ATOM 1239 C C . LEU A 1 157 ? 15.340 -8.640 -1.073 1.00 88.75 157 LEU A C 1
ATOM 1241 O O . LEU A 1 157 ? 16.074 -9.624 -1.107 1.00 88.75 157 LEU A O 1
ATOM 1245 N N . THR A 1 158 ? 15.816 -7.395 -1.116 1.00 82.44 158 THR A N 1
ATOM 1246 C CA . THR A 1 158 ? 17.251 -7.105 -1.285 1.00 82.44 158 THR A CA 1
ATOM 1247 C C . THR A 1 158 ? 18.073 -7.337 -0.020 1.00 82.44 158 THR A C 1
ATOM 1249 O O . THR A 1 158 ? 19.237 -7.720 -0.101 1.00 82.44 158 THR A O 1
ATOM 1252 N N . THR A 1 159 ? 17.467 -7.172 1.156 1.00 73.12 159 THR A N 1
ATOM 1253 C CA . THR A 1 159 ? 18.123 -7.447 2.440 1.00 73.12 159 THR A CA 1
ATOM 1254 C C . THR A 1 159 ? 18.186 -8.947 2.730 1.00 73.12 159 THR A C 1
ATOM 1256 O O . THR A 1 159 ? 19.161 -9.423 3.309 1.00 73.12 159 THR A O 1
ATOM 1259 N N . THR A 1 160 ? 17.178 -9.715 2.300 1.00 59.06 160 THR A N 1
ATOM 1260 C CA . THR A 1 160 ? 17.154 -11.177 2.479 1.00 59.06 160 THR A CA 1
ATOM 1261 C C . THR A 1 160 ? 18.305 -11.857 1.732 1.00 59.06 160 THR A C 1
ATOM 1263 O O . THR A 1 160 ? 18.887 -12.799 2.267 1.00 59.06 160 THR A O 1
ATOM 1266 N N . ASP A 1 161 ? 18.706 -11.339 0.567 1.00 47.50 161 ASP A N 1
ATOM 1267 C CA . ASP A 1 161 ? 19.850 -11.862 -0.198 1.00 47.50 161 ASP A CA 1
ATOM 1268 C C . ASP A 1 161 ? 21.194 -11.685 0.544 1.00 47.50 161 ASP A C 1
ATOM 1270 O O . ASP A 1 161 ? 22.083 -12.526 0.440 1.00 47.50 161 ASP A O 1
ATOM 1274 N N . LEU A 1 162 ? 21.331 -10.654 1.389 1.00 39.91 162 LEU A N 1
ATOM 1275 C CA . LEU A 1 162 ? 22.553 -10.406 2.172 1.00 39.91 162 LEU A CA 1
ATOM 1276 C C . LEU A 1 162 ? 22.668 -11.278 3.435 1.00 39.91 162 LEU A C 1
ATOM 1278 O O . LEU A 1 162 ? 23.759 -11.428 3.983 1.00 39.91 162 LEU A O 1
ATOM 1282 N N . ALA A 1 163 ? 21.565 -11.855 3.921 1.00 37.44 163 ALA A N 1
ATOM 1283 C CA . ALA A 1 163 ? 21.551 -12.648 5.156 1.00 37.44 163 ALA A CA 1
ATOM 1284 C C . ALA A 1 163 ? 21.839 -14.147 4.936 1.00 37.44 163 ALA A C 1
ATOM 1286 O O . ALA A 1 163 ? 22.062 -14.881 5.903 1.00 37.44 163 ALA A O 1
ATOM 1287 N N . VAL A 1 164 ? 21.831 -14.624 3.686 1.00 44.38 164 VAL A N 1
ATOM 1288 C CA . VAL A 1 164 ? 22.044 -16.046 3.357 1.00 44.38 164 VAL A CA 1
ATOM 1289 C C . VAL A 1 164 ? 23.526 -16.375 3.107 1.00 44.38 164 VAL A C 1
ATOM 1291 O O . VAL A 1 164 ? 23.916 -17.536 3.228 1.00 44.38 164 VAL A O 1
ATOM 1294 N N . GLU A 1 165 ? 24.385 -15.379 2.867 1.00 38.38 165 GLU A N 1
ATOM 1295 C CA . GLU A 1 165 ? 25.816 -15.605 2.599 1.00 38.38 165 GLU A CA 1
ATOM 1296 C C . GLU A 1 165 ? 26.689 -15.801 3.859 1.00 38.38 165 GLU A C 1
ATOM 1298 O O . GLU A 1 165 ? 27.810 -16.295 3.745 1.00 38.38 165 GLU A O 1
ATOM 1303 N N . ASP A 1 166 ? 26.184 -15.543 5.075 1.00 39.53 166 ASP A N 1
ATOM 1304 C CA . ASP A 1 166 ? 26.943 -15.730 6.332 1.00 39.53 166 ASP A CA 1
ATOM 1305 C C . ASP A 1 166 ? 26.698 -17.091 7.019 1.00 39.53 166 ASP A C 1
ATOM 1307 O O . ASP A 1 166 ? 26.605 -17.220 8.241 1.00 39.53 166 ASP A O 1
ATOM 1311 N N . ARG A 1 167 ? 26.580 -18.166 6.231 1.00 42.12 167 ARG A N 1
ATOM 1312 C CA . ARG A 1 167 ? 26.719 -19.540 6.746 1.00 42.12 167 ARG A CA 1
ATOM 1313 C C . ARG A 1 167 ? 27.953 -20.196 6.153 1.00 42.12 167 ARG A C 1
ATOM 1315 O O . ARG A 1 167 ? 27.867 -21.108 5.334 1.00 42.12 167 ARG A O 1
ATOM 1322 N N . SER A 1 168 ? 29.115 -19.753 6.628 1.00 36.72 168 SER A N 1
ATOM 1323 C CA . SER A 1 168 ? 30.367 -20.493 6.457 1.00 36.72 168 SER A CA 1
ATOM 1324 C C . SER A 1 168 ? 30.210 -21.931 6.987 1.00 36.72 168 SER A C 1
ATOM 1326 O O . SER A 1 168 ? 29.848 -22.112 8.154 1.00 36.72 168 SER A O 1
ATOM 1328 N N . PRO A 1 169 ? 30.492 -22.978 6.189 1.00 42.84 169 PRO A N 1
ATOM 1329 C CA . PRO A 1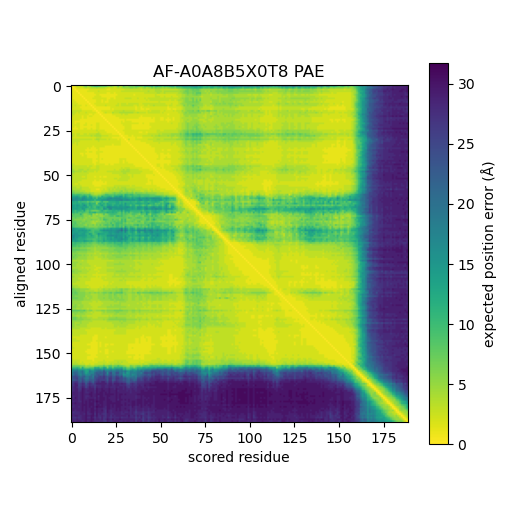 169 ? 30.523 -24.348 6.682 1.00 42.84 169 PRO A CA 1
ATOM 1330 C C . PRO A 1 169 ? 31.795 -24.552 7.517 1.00 42.84 169 PRO A C 1
ATOM 1332 O O . PRO A 1 169 ? 32.871 -24.844 6.999 1.00 42.84 169 PRO A O 1
ATOM 1335 N N . GLY A 1 170 ? 31.663 -24.371 8.831 1.00 40.69 170 GLY A N 1
ATOM 1336 C CA . GLY A 1 170 ? 32.710 -24.632 9.814 1.00 40.69 170 GLY A CA 1
ATOM 1337 C C . GLY A 1 170 ? 33.044 -26.121 9.930 1.00 40.69 170 GLY A C 1
ATOM 1338 O O . GLY A 1 170 ? 32.347 -26.876 10.598 1.00 40.69 170 GLY A O 1
ATOM 1339 N N . ASP A 1 171 ? 34.126 -26.489 9.252 1.00 40.78 171 ASP A N 1
ATOM 1340 C CA . ASP A 1 171 ? 35.191 -27.408 9.664 1.00 40.78 171 ASP A CA 1
ATOM 1341 C C . ASP A 1 171 ? 34.830 -28.854 10.069 1.00 40.78 171 ASP A C 1
ATOM 1343 O O . ASP A 1 171 ? 34.465 -29.184 11.200 1.00 40.78 171 ASP A O 1
ATOM 1347 N N . ARG A 1 172 ? 35.051 -29.768 9.116 1.00 40.91 172 ARG A N 1
ATOM 1348 C CA . ARG A 1 172 ? 35.218 -31.198 9.373 1.00 40.91 172 ARG A CA 1
ATOM 1349 C C . ARG A 1 172 ? 36.717 -31.507 9.477 1.00 40.91 172 ARG A C 1
ATOM 1351 O O . ARG A 1 172 ? 37.396 -31.567 8.456 1.00 40.91 172 ARG A O 1
ATOM 1358 N N . THR A 1 173 ? 37.111 -31.986 10.663 1.00 40.03 173 THR A N 1
ATOM 1359 C CA . THR A 1 173 ? 38.200 -32.953 10.954 1.00 40.03 173 THR A CA 1
ATOM 1360 C C . THR A 1 173 ? 39.521 -32.366 11.471 1.00 40.03 173 THR A C 1
ATOM 1362 O O . THR A 1 173 ? 40.331 -31.885 10.698 1.00 40.03 173 THR A O 1
ATOM 1365 N N . THR A 1 174 ? 39.845 -32.611 12.750 1.00 40.44 174 THR A N 1
ATOM 1366 C CA . THR A 1 174 ? 40.946 -33.522 13.148 1.00 40.44 174 THR A CA 1
ATOM 1367 C C . THR A 1 174 ? 40.938 -33.868 14.654 1.00 40.44 174 THR A C 1
ATOM 1369 O O . THR A 1 174 ? 41.139 -33.038 15.526 1.00 40.44 174 THR A O 1
ATOM 1372 N N . LYS A 1 175 ? 40.750 -35.165 14.938 1.00 45.53 175 LYS A N 1
ATOM 1373 C CA . LYS A 1 175 ? 41.624 -36.022 15.769 1.00 45.53 175 LYS A CA 1
ATOM 1374 C C . LYS A 1 175 ? 42.058 -35.509 17.167 1.00 45.53 175 LYS A C 1
ATOM 1376 O O . LYS A 1 175 ? 43.157 -34.996 17.340 1.00 45.53 175 LYS A O 1
ATOM 1381 N N . GLY A 1 176 ? 41.269 -35.840 18.194 1.00 37.84 176 GLY A N 1
ATOM 1382 C CA . GLY A 1 176 ? 41.668 -35.808 19.610 1.00 37.84 176 GLY A CA 1
ATOM 1383 C C . GLY A 1 176 ? 41.638 -37.209 20.233 1.00 37.84 176 GLY A C 1
ATOM 1384 O O . GLY A 1 176 ? 40.585 -37.819 20.371 1.00 37.84 176 GLY A O 1
ATOM 1385 N N . ARG A 1 177 ? 42.817 -37.734 20.560 1.00 43.44 177 ARG A N 1
ATOM 1386 C CA . ARG A 1 177 ? 43.108 -39.062 21.123 1.00 43.44 177 ARG A CA 1
ATOM 1387 C C . ARG A 1 177 ? 42.545 -39.204 22.552 1.00 43.44 177 ARG A C 1
ATOM 1389 O O . ARG A 1 177 ? 42.946 -38.450 23.429 1.00 43.44 177 ARG A O 1
ATOM 1396 N N . GLN A 1 178 ? 41.672 -40.185 22.797 1.00 50.06 178 GLN A N 1
ATOM 1397 C CA . GLN A 1 178 ? 41.252 -40.605 24.147 1.00 50.06 178 GLN A CA 1
ATOM 1398 C C . GLN A 1 178 ? 42.404 -41.316 24.884 1.00 50.06 178 GLN A C 1
ATOM 1400 O O . GLN A 1 178 ? 43.035 -42.195 24.287 1.00 50.06 178 GLN A O 1
ATOM 1405 N N . PRO A 1 179 ? 42.673 -41.014 26.168 1.00 49.72 179 PRO A N 1
ATOM 1406 C CA . PRO A 1 179 ? 43.477 -41.884 27.010 1.00 49.72 179 PRO A CA 1
ATOM 1407 C C . PRO A 1 179 ? 42.607 -43.004 27.599 1.00 49.72 179 PRO A C 1
ATOM 1409 O O . PRO A 1 179 ? 41.503 -42.777 28.093 1.00 49.72 179 PRO A O 1
ATOM 1412 N N . GLN A 1 180 ? 43.132 -44.223 27.510 1.00 51.41 180 GLN A N 1
ATOM 1413 C CA . GLN A 1 180 ? 42.598 -45.437 28.118 1.00 51.41 180 GLN A CA 1
ATOM 1414 C C . GLN A 1 180 ? 42.686 -45.349 29.648 1.00 51.41 180 GLN A C 1
ATOM 1416 O O . GLN A 1 180 ? 43.717 -44.933 30.172 1.00 51.41 180 GLN A O 1
ATOM 1421 N N . ASN A 1 181 ? 41.648 -45.805 30.348 1.00 53.38 181 ASN A N 1
ATOM 1422 C CA . ASN A 1 181 ? 41.712 -46.154 31.768 1.00 53.38 181 ASN A CA 1
ATOM 1423 C C . ASN A 1 181 ? 41.167 -47.587 31.931 1.00 53.38 181 ASN A C 1
ATOM 1425 O O . ASN A 1 181 ? 40.103 -47.865 31.372 1.00 53.38 181 ASN A O 1
ATOM 1429 N N . PRO A 1 182 ? 41.882 -48.500 32.614 1.00 58.84 182 PRO A N 1
ATOM 1430 C CA . PRO A 1 182 ? 41.503 -49.909 32.699 1.00 58.84 182 PRO A CA 1
ATOM 1431 C C . PRO A 1 182 ? 40.490 -50.206 33.821 1.00 58.84 182 PRO A C 1
ATOM 1433 O O . PRO A 1 182 ? 40.325 -49.427 34.758 1.00 58.84 182 PRO A O 1
ATOM 1436 N N . ASP A 1 183 ? 39.835 -51.360 33.668 1.00 60.50 183 ASP A N 1
ATOM 1437 C CA . ASP A 1 183 ? 38.723 -51.934 34.441 1.00 60.50 183 ASP A CA 1
ATOM 1438 C C . ASP A 1 183 ? 38.856 -51.945 35.984 1.00 60.50 183 ASP A C 1
ATOM 1440 O O . ASP A 1 183 ? 39.964 -52.026 36.523 1.00 60.50 183 ASP A O 1
ATOM 1444 N N . PRO A 1 184 ? 37.722 -51.975 36.721 1.00 66.69 184 PRO A N 1
ATOM 1445 C CA . PRO A 1 184 ? 37.706 -52.130 38.175 1.00 66.69 184 PRO A CA 1
ATOM 1446 C C . PRO A 1 184 ? 37.922 -53.595 38.619 1.00 66.69 184 PRO A C 1
ATOM 1448 O O . PRO A 1 184 ? 37.544 -54.529 37.903 1.00 66.69 184 PRO A O 1
ATOM 1451 N N . PRO A 1 185 ? 38.479 -53.843 39.823 1.00 64.06 185 PRO A N 1
ATOM 1452 C CA . PRO A 1 185 ? 38.717 -55.198 40.302 1.00 64.06 185 PRO A CA 1
ATOM 1453 C C . PRO A 1 185 ? 37.441 -55.880 40.815 1.00 64.06 185 PRO A C 1
ATOM 1455 O O . PRO A 1 185 ? 36.554 -55.269 41.412 1.00 64.06 185 PRO A O 1
ATOM 1458 N N . ARG A 1 186 ? 37.397 -57.195 40.585 1.00 51.16 186 ARG A N 1
ATOM 1459 C CA . ARG A 1 186 ? 36.364 -58.137 41.026 1.00 51.16 186 ARG A CA 1
ATOM 1460 C C . ARG A 1 186 ? 36.285 -58.238 42.554 1.00 51.16 186 ARG A C 1
ATOM 1462 O O . ARG A 1 186 ? 37.304 -58.312 43.233 1.00 51.16 186 ARG A O 1
ATOM 1469 N N . SER A 1 187 ? 35.051 -58.334 43.043 1.00 54.47 187 SER A N 1
ATOM 1470 C CA . SER A 1 187 ? 34.676 -58.718 44.408 1.00 54.47 187 SER A CA 1
ATOM 1471 C C . SER A 1 187 ? 35.218 -60.103 44.788 1.00 54.47 187 SER A C 1
ATOM 1473 O O . SER A 1 187 ? 35.126 -61.036 43.990 1.00 54.47 187 SER A O 1
ATOM 1475 N N . PHE A 1 188 ? 35.713 -60.230 46.023 1.00 52.66 188 PHE A N 1
ATOM 1476 C CA . PHE A 1 188 ? 35.781 -61.486 46.768 1.00 52.66 188 PHE A CA 1
ATOM 1477 C C . PHE A 1 188 ? 35.514 -61.231 48.260 1.00 52.66 188 PHE A C 1
ATOM 1479 O O . PHE A 1 188 ? 36.174 -60.376 48.842 1.00 52.66 188 PHE A O 1
ATOM 1486 N N . ALA A 1 189 ? 34.590 -62.046 48.792 1.00 52.66 189 ALA A N 1
ATOM 1487 C CA . ALA A 1 189 ? 34.293 -62.399 50.191 1.00 52.66 189 ALA A CA 1
ATOM 1488 C C . ALA A 1 189 ? 33.880 -61.284 51.168 1.00 52.66 189 ALA A C 1
ATOM 1490 O O . ALA A 1 189 ? 34.736 -60.476 51.581 1.00 52.66 189 ALA A O 1
#

Foldseek 3Di:
DDLVVQLVLQVPLQQVRSVLSSQLVVVDDAPDLVRSLVSSLVVLVPDDPVSLVVSQQSDDADLDPCQVVVNDDPLRVVQNPPLCSVPDDPVLSVLSVVLQVLCCVQQVGGDAARCVVDHSVNVSVVSVVLSPDDNVVNSVVSSVRSSNSSSVVSVCSVVVVVVVPPPDPDDDDDDDDDDDDDDDDDDDD

Secondary structure (DSSP, 8-state):
--HHHHHHHHTTSSTT-HHHHHHHGGG---SSHHHHHHHHHHHHHHS-HHHHHHHHHHSPPTT-HHHHHT-S-HHHHHHHTTTTGGG--HHHHHHHHHHHHHHHHHHSS------TT--HHHHHHHHHHHTTS-HHHHHHHHHHHHHHHHHHHHHHHHHHHHHSS-----------PPPP-PPPPPP--

Solvent-accessible surface area (backbone atoms only — not comparable to full-atom values): 11392 Å² total; per-residue (Å²): 132,55,73,68,56,47,28,67,74,42,13,69,40,41,48,94,31,40,67,43,32,55,55,39,66,75,66,58,84,63,90,47,73,65,49,46,48,54,45,34,51,51,50,55,71,70,43,56,72,66,58,47,52,49,46,54,52,50,44,72,54,74,83,29,69,45,55,77,71,67,67,49,53,73,66,58,46,58,50,53,54,89,40,52,70,91,68,56,53,70,70,54,50,52,49,51,49,55,49,50,53,51,40,29,72,73,65,74,36,55,68,62,70,50,50,77,96,44,47,56,68,56,48,54,52,50,52,62,56,54,69,70,51,54,66,70,59,43,55,52,49,36,50,53,23,50,53,50,41,28,47,53,48,49,50,50,57,61,52,53,65,67,67,67,74,79,67,75,86,83,77,89,86,82,92,81,85,81,82,89,80,84,85,84,85,83,89,79,136

pLDDT: mean 83.55, std 17.9, range [36.72, 98.44]

Nearest PDB structures (foldseek):
  2o74-assembly3_F  TM=9.739E-01  e=9.829E-12  Danio rerio
  2o8i-assembly1_A-2  TM=8.762E-01  e=2.643E-10  Agrobacterium fabrum str. C58
  5z5m-assembly1_A  TM=9.061E-01  e=7.843E-09  Phaeodactylum tricornutum CCAP 1055/1
  3o7j-assembly1_A  TM=8.291E-01  e=3.804E-07  Klebsiella pneumoniae subsp. pneumoniae MGH 78578
  2q37-assembly1_A-2  TM=8.522E-01  e=4.253E-05  Arabidopsis thaliana

Sequence (189 aa):
MEREEFITVLGGVFEDSPWVAGGAWCERPFADTADLHGTMCRIVARANIDSRRSLIRAHPDLAGKAAVAGELTEASAREQAGVGLDRMTQEEFERFHRLNDAYRTRFGFPFIIAVRGHTRDSILTSFEARLGNSSDAEECEALRQIERIAWFRLDDLTTTDLAVEDRSPGDRTTKGRQPQNPDPPRSFA

Radius of gyration: 25.69 Å; Cα contacts (8 Å, |Δi|>4): 149; chains: 1; bounding box: 62×76×71 Å

Mean predicted aligned error: 10.11 Å